Protein AF-A0A428VXL3-F1 (afdb_monomer_lite)

pLDDT: mean 94.29, std 3.4, range [78.31, 98.56]

Structure (mmCIF, N/CA/C/O backbone):
data_AF-A0A428VXL3-F1
#
_entry.id   AF-A0A428VXL3-F1
#
loop_
_atom_site.group_PDB
_atom_site.id
_atom_site.type_symbol
_atom_site.label_atom_id
_atom_site.label_alt_id
_atom_site.label_comp_id
_atom_site.label_asym_id
_atom_site.label_entity_id
_atom_site.label_seq_id
_atom_site.pdbx_PDB_ins_code
_atom_site.Cartn_x
_atom_site.Cartn_y
_atom_site.Cartn_z
_atom_site.occupancy
_atom_site.B_iso_or_equiv
_atom_site.auth_seq_id
_atom_site.auth_comp_id
_atom_site.auth_asym_id
_atom_site.auth_atom_id
_atom_site.pdbx_PDB_model_num
ATOM 1 N N . GLN A 1 1 ? 2.220 12.162 24.221 1.00 81.19 1 GLN A N 1
ATOM 2 C CA . GLN A 1 1 ? 3.061 11.115 23.600 1.00 81.19 1 GLN A CA 1
ATOM 3 C C . GLN A 1 1 ? 2.631 10.853 22.157 1.00 81.19 1 GLN A C 1
ATOM 5 O O . GLN A 1 1 ? 3.467 11.059 21.292 1.00 81.19 1 GLN A O 1
ATOM 10 N N . ILE A 1 2 ? 1.353 10.546 21.875 1.00 90.06 2 ILE A N 1
ATOM 11 C CA . ILE A 1 2 ? 0.826 10.346 20.501 1.00 90.06 2 ILE A CA 1
ATOM 12 C C . ILE A 1 2 ? 1.194 11.490 19.537 1.00 90.06 2 ILE A C 1
ATOM 14 O O . ILE A 1 2 ? 1.737 11.233 18.471 1.00 90.06 2 ILE A O 1
ATOM 18 N N . HIS A 1 3 ? 1.004 12.757 19.930 1.00 92.31 3 HIS A N 1
ATOM 19 C CA . HIS A 1 3 ? 1.361 13.898 19.069 1.00 92.31 3 HIS A CA 1
ATOM 20 C C . HIS A 1 3 ? 2.844 13.943 18.675 1.00 92.31 3 HIS A C 1
ATOM 22 O O . HIS A 1 3 ? 3.161 14.360 17.569 1.00 92.31 3 HIS A O 1
ATOM 28 N N . ASN A 1 4 ? 3.754 13.496 19.548 1.00 94.50 4 ASN A N 1
ATOM 29 C CA . ASN A 1 4 ? 5.176 13.452 19.207 1.00 94.50 4 ASN A CA 1
ATOM 30 C C . ASN A 1 4 ? 5.457 12.336 18.196 1.00 94.50 4 ASN A C 1
ATOM 32 O O . ASN A 1 4 ? 6.238 12.550 17.278 1.00 94.50 4 ASN A O 1
ATOM 36 N N . GLY A 1 5 ? 4.808 11.176 18.342 1.00 94.69 5 GLY A N 1
ATOM 37 C CA . GLY A 1 5 ? 4.906 10.083 17.372 1.00 94.69 5 GLY A CA 1
ATOM 38 C C . GLY A 1 5 ? 4.403 10.498 15.988 1.00 94.69 5 GLY A C 1
ATOM 39 O O . GLY A 1 5 ? 5.098 10.293 14.996 1.00 94.69 5 GLY A O 1
ATOM 40 N N . LEU A 1 6 ? 3.256 11.181 15.929 1.00 95.50 6 LEU A N 1
ATOM 41 C CA . LEU A 1 6 ? 2.709 11.735 14.685 1.00 95.50 6 LEU A CA 1
ATOM 42 C C . LEU A 1 6 ? 3.590 12.843 14.087 1.00 95.50 6 LEU A C 1
ATOM 44 O O . LEU A 1 6 ? 3.733 12.922 12.872 1.00 95.50 6 LEU A O 1
ATOM 48 N N . ALA A 1 7 ? 4.214 13.686 14.916 1.00 96.88 7 ALA A N 1
ATOM 49 C CA . ALA A 1 7 ? 5.151 14.701 14.435 1.00 96.88 7 ALA A CA 1
ATOM 50 C C . ALA A 1 7 ? 6.403 14.076 13.800 1.00 96.88 7 ALA A C 1
ATOM 52 O O . ALA A 1 7 ? 6.902 14.594 12.804 1.00 96.88 7 ALA A O 1
ATOM 53 N N . VAL A 1 8 ? 6.892 12.958 14.348 1.00 97.44 8 VAL A N 1
ATOM 54 C CA . VAL A 1 8 ? 7.992 12.194 13.745 1.00 97.44 8 VAL A CA 1
ATOM 55 C C . VAL A 1 8 ? 7.551 11.566 12.425 1.00 97.44 8 VAL A C 1
ATOM 57 O O . VAL A 1 8 ? 8.251 11.752 11.439 1.00 97.44 8 VAL A O 1
ATOM 60 N N . GLN A 1 9 ? 6.369 10.940 12.370 1.00 97.44 9 GLN A N 1
ATOM 61 C CA . GLN A 1 9 ? 5.824 10.399 11.118 1.00 97.44 9 GLN A CA 1
ATOM 62 C C . GLN A 1 9 ? 5.692 11.484 10.042 1.00 97.44 9 GLN A C 1
ATOM 64 O O . GLN A 1 9 ? 6.104 11.283 8.912 1.00 97.44 9 GLN A O 1
ATOM 69 N N . MET A 1 10 ? 5.231 12.689 10.387 1.00 97.25 10 MET A N 1
ATOM 70 C CA . MET A 1 10 ? 5.191 13.805 9.434 1.00 97.25 10 MET A CA 1
ATOM 71 C C . MET A 1 10 ? 6.581 14.159 8.868 1.00 97.25 10 MET A C 1
ATOM 73 O O . MET A 1 10 ? 6.706 14.436 7.676 1.00 97.25 10 MET A O 1
ATOM 77 N N . ILE A 1 11 ? 7.630 14.138 9.696 1.00 98.19 11 ILE A N 1
ATOM 78 C CA . ILE A 1 11 ? 9.012 14.359 9.239 1.00 98.19 11 ILE A CA 1
ATOM 79 C C . ILE A 1 11 ? 9.480 13.203 8.345 1.00 98.19 11 ILE A C 1
ATOM 81 O O . ILE A 1 11 ? 10.123 13.451 7.321 1.00 98.19 11 ILE A O 1
ATOM 85 N N . ASP A 1 12 ? 9.148 11.967 8.717 1.00 98.06 12 ASP A N 1
ATOM 86 C CA . ASP A 1 12 ? 9.461 10.765 7.948 1.00 98.06 12 ASP A CA 1
ATOM 87 C C . ASP A 1 12 ? 8.803 10.832 6.553 1.00 98.06 12 ASP A C 1
ATOM 89 O O . ASP A 1 12 ? 9.498 10.676 5.554 1.00 98.06 12 ASP A O 1
ATOM 93 N N . GLU A 1 13 ? 7.538 11.246 6.434 1.00 97.06 13 GLU A N 1
ATOM 94 C CA . GLU A 1 13 ? 6.861 11.379 5.131 1.00 97.06 13 GLU A CA 1
ATOM 95 C C . GLU A 1 13 ? 7.440 12.491 4.237 1.00 97.06 13 GLU A C 1
ATOM 97 O O . GLU A 1 13 ? 7.551 12.345 3.011 1.00 97.06 13 GLU A O 1
ATOM 102 N N . VAL A 1 14 ? 7.879 13.610 4.832 1.00 98.06 14 VAL A N 1
ATOM 103 C CA . VAL A 1 14 ? 8.623 14.654 4.100 1.00 98.06 14 VAL A CA 1
ATOM 104 C C . VAL A 1 14 ? 9.947 14.093 3.586 1.00 98.06 14 VAL A C 1
ATOM 106 O O . VAL A 1 14 ? 10.336 14.347 2.438 1.00 98.06 14 VAL A O 1
ATOM 109 N N . ARG A 1 15 ? 10.642 13.307 4.415 1.00 98.25 15 ARG A N 1
ATOM 110 C CA . ARG A 1 15 ? 11.871 12.613 4.030 1.00 98.25 15 ARG A CA 1
ATOM 111 C C . ARG A 1 15 ? 11.597 11.643 2.885 1.00 98.25 15 ARG A C 1
ATOM 113 O O . ARG A 1 15 ? 12.288 11.751 1.873 1.00 98.25 15 ARG A O 1
ATOM 120 N N . HIS A 1 16 ? 10.612 10.752 3.006 1.00 97.12 16 HIS A N 1
ATOM 121 C CA . HIS A 1 16 ? 10.269 9.721 2.017 1.00 97.12 16 HIS A CA 1
ATOM 122 C C . HIS A 1 16 ? 9.972 10.338 0.657 1.00 97.12 16 HIS A C 1
ATOM 124 O O . HIS A 1 16 ? 10.628 9.997 -0.332 1.00 97.12 16 HIS A O 1
ATOM 130 N N . SER A 1 17 ? 9.094 11.343 0.637 1.00 94.81 17 SER A N 1
ATOM 131 C CA . SER A 1 17 ? 8.761 12.106 -0.568 1.00 94.81 17 SER A CA 1
ATOM 132 C C . SER A 1 17 ? 10.017 12.698 -1.216 1.00 94.81 17 SER A C 1
ATOM 134 O O . SER A 1 17 ? 10.255 12.547 -2.416 1.00 94.81 17 SER A O 1
ATOM 136 N N . THR A 1 18 ? 10.885 13.320 -0.415 1.00 96.44 18 THR A N 1
ATOM 137 C CA . THR A 1 18 ? 12.097 13.988 -0.910 1.00 96.44 18 THR A CA 1
ATOM 138 C C . THR A 1 18 ? 13.118 13.002 -1.484 1.00 96.44 18 THR A C 1
ATOM 140 O O . THR A 1 18 ? 13.703 13.255 -2.544 1.00 96.44 18 THR A O 1
ATOM 143 N N . ILE A 1 19 ? 13.369 11.876 -0.813 1.00 96.81 19 ILE A N 1
ATOM 144 C CA . ILE A 1 19 ? 14.367 10.901 -1.276 1.00 96.81 19 ILE A CA 1
ATOM 145 C C . ILE A 1 19 ? 13.873 10.123 -2.496 1.00 96.81 19 ILE A C 1
ATOM 147 O O . ILE A 1 19 ? 14.660 9.869 -3.407 1.00 96.81 19 ILE A O 1
ATOM 151 N N . GLN A 1 20 ? 12.571 9.840 -2.584 1.00 94.88 20 GLN A N 1
ATOM 152 C CA . GLN A 1 20 ? 11.971 9.213 -3.761 1.00 94.88 20 GLN A CA 1
ATOM 153 C C . GLN A 1 20 ? 11.977 10.155 -4.975 1.00 94.88 20 GLN A C 1
ATOM 155 O O . GLN A 1 20 ? 12.280 9.709 -6.081 1.00 94.88 20 GLN A O 1
ATOM 160 N N . MET A 1 21 ? 11.745 11.464 -4.799 1.00 94.56 21 MET A N 1
ATOM 161 C CA . MET A 1 21 ? 11.940 12.432 -5.893 1.00 94.56 21 MET A CA 1
ATOM 162 C C . MET A 1 21 ? 13.399 12.500 -6.352 1.00 94.56 21 MET A C 1
ATOM 164 O O . MET A 1 21 ? 13.678 12.573 -7.550 1.00 94.56 21 MET A O 1
ATOM 168 N N . ASN A 1 22 ? 14.354 12.434 -5.421 1.00 95.56 22 ASN A N 1
ATOM 169 C CA . ASN A 1 22 ? 15.769 12.387 -5.784 1.00 95.56 22 ASN A CA 1
ATOM 170 C C . ASN A 1 22 ? 16.136 11.108 -6.541 1.00 95.56 22 ASN A C 1
ATOM 172 O O . ASN A 1 22 ? 16.901 11.185 -7.499 1.00 95.56 22 ASN A O 1
ATOM 176 N N . LEU A 1 23 ? 15.564 9.962 -6.166 1.00 95.94 23 LEU A N 1
ATOM 177 C CA . LEU A 1 23 ? 15.726 8.713 -6.906 1.00 95.94 23 LEU A CA 1
ATOM 178 C C . LEU A 1 23 ? 15.221 8.849 -8.350 1.00 95.94 23 LEU A C 1
ATOM 180 O O . LEU A 1 23 ? 15.945 8.513 -9.283 1.00 95.94 23 LEU A O 1
ATOM 184 N N . LYS A 1 24 ? 14.026 9.421 -8.550 1.00 94.50 24 LYS A N 1
ATOM 185 C CA . LYS A 1 24 ? 13.495 9.708 -9.895 1.00 94.50 24 LYS A CA 1
ATOM 186 C C . LYS A 1 24 ? 14.443 10.593 -10.700 1.00 94.50 24 LYS A C 1
ATOM 188 O O . LYS A 1 24 ? 14.737 10.286 -11.850 1.00 94.50 24 LYS A O 1
ATOM 193 N N . ARG A 1 25 ? 14.989 11.649 -10.085 1.00 94.69 25 ARG A N 1
ATOM 194 C CA . ARG A 1 25 ? 15.990 12.520 -10.722 1.00 94.69 25 ARG A CA 1
ATOM 195 C C . ARG A 1 25 ? 17.250 11.752 -11.134 1.00 94.69 25 ARG A C 1
ATOM 197 O O . ARG A 1 25 ? 17.823 12.056 -12.176 1.00 94.69 25 ARG A O 1
ATOM 204 N N . LEU A 1 26 ? 17.693 10.770 -10.346 1.00 95.44 26 LEU A N 1
ATOM 205 C CA . LEU A 1 26 ? 18.807 9.900 -10.737 1.00 95.44 26 LEU A CA 1
ATOM 206 C C . LEU A 1 26 ? 18.444 9.054 -11.961 1.00 95.44 26 LEU A C 1
ATOM 208 O O . LEU A 1 26 ? 19.241 8.999 -12.894 1.00 95.44 26 LEU A O 1
ATOM 212 N N . TYR A 1 27 ? 17.243 8.470 -12.012 1.00 96.06 27 TYR A N 1
ATOM 213 C CA . TYR A 1 27 ? 16.794 7.750 -13.206 1.00 96.06 27 TYR A CA 1
ATOM 214 C C . TYR A 1 27 ? 16.702 8.657 -14.434 1.00 96.06 27 TYR A C 1
ATOM 216 O O . TYR A 1 27 ? 17.222 8.286 -15.478 1.00 96.06 27 TYR A O 1
ATOM 224 N N . MET A 1 28 ? 16.168 9.875 -14.314 1.00 95.06 28 MET A N 1
ATOM 225 C CA . MET A 1 28 ? 16.142 10.840 -15.426 1.00 95.06 28 MET A CA 1
ATOM 226 C C . MET A 1 28 ? 17.529 11.123 -16.019 1.00 95.06 28 MET A C 1
ATOM 228 O O . MET A 1 28 ? 17.652 11.366 -17.214 1.00 95.06 28 MET A O 1
ATOM 232 N N . ASN A 1 29 ? 18.573 11.124 -15.189 1.00 95.00 29 ASN A N 1
ATOM 233 C CA . ASN A 1 29 ? 19.927 11.461 -15.628 1.00 95.00 29 ASN A CA 1
ATOM 234 C C . ASN A 1 29 ? 20.716 10.259 -16.163 1.00 95.00 29 ASN A C 1
ATOM 236 O O . ASN A 1 29 ? 21.714 10.453 -16.858 1.00 95.00 29 ASN A O 1
ATOM 240 N N . HIS A 1 30 ? 20.335 9.035 -15.786 1.00 94.06 30 HIS A N 1
ATOM 241 C CA . HIS A 1 30 ? 21.190 7.856 -15.957 1.00 94.06 30 HIS A CA 1
ATOM 242 C C . HIS A 1 30 ? 20.494 6.640 -16.573 1.00 94.06 30 HIS A C 1
ATOM 244 O O . HIS A 1 30 ? 21.181 5.721 -17.017 1.00 94.06 30 HIS A O 1
ATOM 250 N N . TYR A 1 31 ? 19.164 6.601 -16.602 1.00 93.56 31 TYR A N 1
ATOM 251 C CA . TYR A 1 31 ? 18.424 5.517 -17.232 1.00 93.56 31 TYR A CA 1
ATOM 252 C C . TYR A 1 31 ? 18.342 5.721 -18.750 1.00 93.56 31 TYR A C 1
ATOM 254 O O . TYR A 1 31 ? 18.373 6.844 -19.247 1.00 93.56 31 TYR A O 1
ATOM 262 N N . ILE A 1 32 ? 18.254 4.614 -19.492 1.00 93.81 32 ILE A N 1
ATOM 263 C CA . ILE A 1 32 ? 18.277 4.618 -20.963 1.00 93.81 32 ILE A CA 1
ATOM 264 C C . ILE A 1 32 ? 17.093 5.375 -21.580 1.00 93.81 32 ILE A C 1
ATOM 266 O O . ILE A 1 32 ? 17.244 5.959 -22.650 1.00 93.81 32 ILE A O 1
ATOM 270 N N . ASP A 1 33 ? 15.942 5.373 -20.904 1.00 92.94 33 ASP A N 1
ATOM 271 C CA . ASP A 1 33 ? 14.732 6.073 -21.331 1.00 92.94 33 ASP A CA 1
ATOM 272 C C . ASP A 1 33 ? 14.214 6.988 -20.209 1.00 92.94 33 ASP A C 1
ATOM 274 O O . ASP A 1 33 ? 13.488 6.538 -19.321 1.00 92.94 33 ASP A O 1
ATOM 278 N N . PRO A 1 34 ? 14.618 8.267 -20.189 1.00 91.12 34 PRO A N 1
ATOM 279 C CA . PRO A 1 34 ? 14.260 9.178 -19.108 1.00 91.12 34 PRO A CA 1
ATOM 280 C C . PRO A 1 34 ? 12.807 9.671 -19.181 1.00 91.12 34 PRO A C 1
ATOM 282 O O . PRO A 1 34 ? 12.340 10.291 -18.222 1.00 91.12 34 PRO A O 1
ATOM 285 N N . ALA A 1 35 ? 12.101 9.429 -20.293 1.00 92.12 35 ALA A N 1
ATOM 286 C CA . ALA A 1 35 ? 10.725 9.875 -20.466 1.00 92.12 35 ALA A CA 1
ATOM 287 C C . ALA A 1 35 ? 9.802 9.210 -19.434 1.00 92.12 35 ALA A C 1
ATOM 289 O O . ALA A 1 35 ? 9.906 8.019 -19.146 1.00 92.12 35 ALA A O 1
ATOM 290 N N . GLY A 1 36 ? 8.894 9.992 -18.851 1.00 90.31 36 GLY A N 1
ATOM 291 C CA . GLY A 1 36 ? 7.972 9.519 -17.816 1.00 90.31 36 GLY A CA 1
ATOM 292 C C . GLY A 1 36 ? 8.436 9.878 -16.404 1.00 90.31 36 GLY A C 1
ATOM 293 O O . GLY A 1 36 ? 7.617 10.292 -15.581 1.00 90.31 36 GLY A O 1
ATOM 294 N N . PHE A 1 37 ? 9.743 9.816 -16.125 1.00 93.00 37 PHE A N 1
ATOM 295 C CA 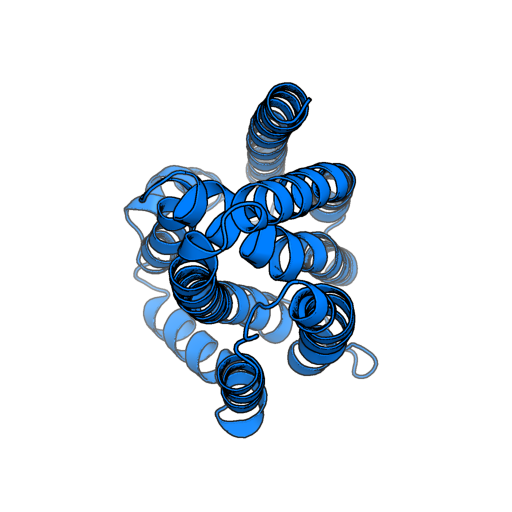. PHE A 1 37 ? 10.287 10.259 -14.834 1.00 93.00 37 PHE A CA 1
ATOM 296 C C . PHE A 1 37 ? 10.198 11.783 -14.646 1.00 93.00 37 PHE A C 1
ATOM 298 O O . PHE A 1 37 ? 10.128 12.260 -13.515 1.00 93.00 37 PHE A O 1
ATOM 305 N N . ASP A 1 38 ? 10.161 12.541 -15.742 1.00 90.69 38 ASP A N 1
ATOM 306 C CA . ASP A 1 38 ? 10.059 14.002 -15.780 1.00 90.69 38 ASP A CA 1
ATOM 307 C C . ASP A 1 38 ? 8.634 14.531 -15.546 1.00 90.69 38 ASP A C 1
ATOM 309 O O . ASP A 1 38 ? 8.452 15.692 -15.173 1.00 90.69 38 ASP A O 1
ATOM 313 N N . ILE A 1 39 ? 7.618 13.684 -15.732 1.00 91.50 39 ILE A N 1
ATOM 314 C CA . ILE A 1 39 ? 6.207 14.076 -15.652 1.00 91.50 39 ILE A CA 1
ATOM 315 C C . ILE A 1 39 ? 5.467 13.499 -14.447 1.00 91.50 39 ILE A C 1
ATOM 317 O O . ILE A 1 39 ? 4.261 13.708 -14.367 1.00 91.50 39 ILE A O 1
ATOM 321 N N . THR A 1 40 ? 6.113 12.793 -13.511 1.00 87.94 40 THR A N 1
ATOM 322 C CA . THR A 1 40 ? 5.388 11.965 -12.521 1.00 87.94 40 THR A CA 1
ATOM 323 C C . THR A 1 40 ? 4.311 12.715 -11.739 1.00 87.94 40 THR A C 1
ATOM 325 O O . THR A 1 40 ? 3.208 12.200 -11.596 1.00 87.94 40 THR A O 1
ATOM 328 N N . GLU A 1 41 ? 4.584 13.944 -11.293 1.00 88.06 41 GLU A N 1
ATOM 329 C CA . GLU A 1 41 ? 3.609 14.749 -10.536 1.00 88.06 41 GLU A CA 1
ATOM 330 C C . GLU A 1 41 ? 2.446 15.224 -11.412 1.00 88.06 41 GLU A C 1
ATOM 332 O O . GLU A 1 41 ? 1.291 15.262 -10.990 1.00 88.06 41 GLU A O 1
ATOM 337 N N . LYS A 1 42 ? 2.730 15.537 -12.680 1.00 91.19 42 LYS A N 1
ATOM 338 C CA . LYS A 1 42 ? 1.693 15.879 -13.653 1.00 91.19 42 LYS A CA 1
ATOM 339 C C . LYS A 1 42 ? 0.866 14.644 -14.010 1.00 91.19 42 LYS A C 1
ATOM 341 O O . LYS A 1 42 ? -0.357 14.739 -14.064 1.00 91.19 42 LYS A O 1
ATOM 346 N N . ALA A 1 43 ? 1.509 13.502 -14.231 1.00 90.25 43 ALA A N 1
ATOM 347 C CA . ALA A 1 43 ? 0.864 12.238 -14.564 1.00 90.25 43 ALA A CA 1
ATOM 348 C C . ALA A 1 43 ? -0.031 11.751 -13.417 1.00 90.25 43 ALA A C 1
ATOM 350 O O . ALA A 1 43 ? -1.150 11.326 -13.674 1.00 90.25 43 ALA A O 1
ATOM 351 N N . PHE A 1 44 ? 0.383 11.930 -12.158 1.00 89.44 44 PHE A N 1
ATOM 352 C CA . PHE A 1 44 ? -0.413 11.549 -10.986 1.00 89.44 44 PHE A CA 1
ATOM 353 C C . PHE A 1 44 ? -1.834 12.135 -10.999 1.00 89.44 44 PHE A C 1
ATOM 355 O O . PHE A 1 44 ? -2.789 11.469 -10.613 1.00 89.44 44 PHE A O 1
ATOM 362 N N . ALA A 1 45 ? -2.004 13.361 -11.500 1.00 87.88 45 ALA A N 1
ATOM 363 C CA . ALA A 1 45 ? -3.319 13.993 -11.602 1.00 87.88 45 ALA A CA 1
ATOM 364 C C . ALA A 1 45 ? -4.006 13.826 -12.967 1.00 87.88 45 ALA A C 1
ATOM 366 O O . ALA A 1 45 ? -5.205 14.079 -13.056 1.00 87.88 45 ALA A O 1
ATOM 367 N N . ASN A 1 46 ? -3.272 13.469 -14.027 1.00 89.00 46 ASN A N 1
ATOM 368 C CA . ASN A 1 46 ? -3.756 13.618 -15.405 1.00 89.00 46 ASN A CA 1
ATOM 369 C C . ASN A 1 46 ? -3.676 12.352 -16.263 1.00 89.00 46 ASN A C 1
ATOM 371 O O . ASN A 1 46 ? -4.239 12.354 -17.354 1.00 89.00 46 ASN A O 1
ATOM 375 N N . SER A 1 47 ? -2.997 11.295 -15.814 1.00 89.88 47 SER A N 1
ATOM 376 C CA . SER A 1 47 ? -2.965 10.026 -16.535 1.00 89.88 47 SER A CA 1
ATOM 377 C C . SER A 1 47 ? -3.940 9.020 -15.950 1.00 89.88 47 SER A C 1
ATOM 379 O O . SER A 1 47 ? -4.339 9.078 -14.782 1.00 89.88 47 SER A O 1
ATOM 381 N N . TYR A 1 48 ? -4.333 8.071 -16.788 1.00 88.50 48 TYR A N 1
ATOM 382 C CA . TYR A 1 48 ? -5.315 7.068 -16.419 1.00 88.50 48 TYR A CA 1
ATOM 383 C C . TYR A 1 48 ? -4.837 6.204 -15.232 1.00 88.50 48 TYR A C 1
ATOM 385 O O . TYR A 1 48 ? -5.564 6.094 -14.247 1.00 88.50 48 TYR A O 1
ATOM 393 N N . CYS A 1 49 ? -3.596 5.698 -15.234 1.00 87.88 49 CYS A N 1
ATOM 394 C CA . CYS A 1 49 ? -3.051 5.010 -14.056 1.00 87.88 49 CYS A CA 1
ATOM 395 C C . CYS A 1 49 ? -2.796 5.967 -12.880 1.00 87.88 49 CYS A C 1
ATOM 397 O O . CYS A 1 49 ? -2.992 5.585 -11.724 1.00 87.88 49 CYS A O 1
ATOM 399 N N . GLY A 1 50 ? -2.388 7.211 -13.159 1.00 89.94 50 GLY A N 1
ATOM 400 C CA . GLY A 1 50 ? -2.132 8.224 -12.137 1.00 89.94 50 GLY A CA 1
ATOM 401 C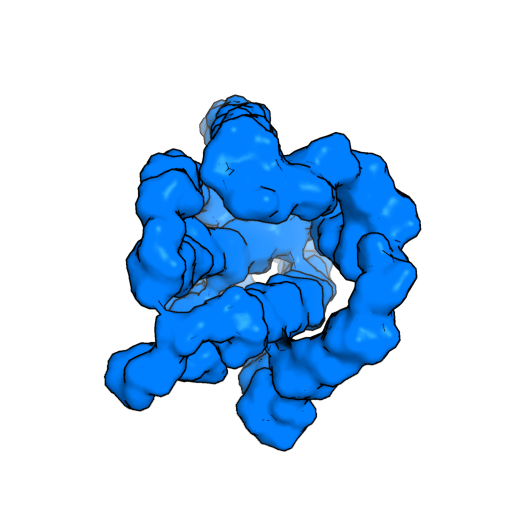 C . GLY A 1 50 ? -3.360 8.512 -11.278 1.00 89.94 50 GLY A C 1
ATOM 402 O O . GLY A 1 50 ? -3.265 8.505 -10.054 1.00 89.94 50 GLY A O 1
ATOM 403 N N . THR A 1 51 ? -4.534 8.653 -11.896 1.00 89.75 51 THR A N 1
ATOM 404 C CA . THR A 1 51 ? -5.784 8.940 -11.172 1.00 89.75 51 THR A CA 1
ATOM 405 C C . THR A 1 51 ? -6.230 7.800 -10.245 1.00 89.75 51 THR A C 1
ATOM 407 O O . THR A 1 51 ? -6.784 8.073 -9.181 1.00 89.75 51 THR A O 1
ATOM 410 N N . ILE A 1 52 ? -5.922 6.537 -10.576 1.00 89.94 52 ILE A N 1
ATOM 411 C CA . ILE A 1 52 ? -6.134 5.385 -9.676 1.00 89.94 52 ILE A CA 1
ATOM 412 C C . ILE A 1 52 ? -5.218 5.498 -8.447 1.00 89.94 52 ILE A C 1
ATOM 414 O O . ILE A 1 52 ? -5.679 5.369 -7.314 1.00 89.94 52 ILE A O 1
ATOM 418 N N . GLY A 1 53 ? -3.931 5.798 -8.654 1.00 89.50 53 GLY A N 1
ATOM 419 C CA . GLY A 1 53 ? -2.988 6.040 -7.555 1.00 89.50 53 GLY A CA 1
ATOM 420 C C . GLY A 1 53 ? -3.363 7.259 -6.704 1.00 89.50 53 GLY A C 1
ATOM 421 O O . GLY A 1 53 ? -3.209 7.244 -5.483 1.00 89.50 53 GLY A O 1
ATOM 422 N N . ARG A 1 54 ? -3.921 8.301 -7.326 1.00 92.12 54 ARG A N 1
ATOM 423 C CA . ARG A 1 54 ? -4.428 9.486 -6.632 1.00 92.12 54 ARG A CA 1
ATOM 424 C C . ARG A 1 54 ? -5.604 9.162 -5.725 1.00 92.12 54 ARG A C 1
ATOM 426 O O . ARG A 1 54 ? -5.595 9.613 -4.587 1.00 92.12 54 ARG A O 1
ATOM 433 N N . GLN A 1 55 ? -6.565 8.358 -6.179 1.00 91.00 55 GLN A N 1
ATOM 434 C CA . GLN A 1 55 ? -7.681 7.921 -5.334 1.00 91.00 55 GLN A CA 1
ATOM 435 C C . GLN A 1 55 ? -7.186 7.216 -4.063 1.00 91.00 55 GLN A C 1
ATOM 437 O O . GLN A 1 55 ? -7.726 7.445 -2.981 1.00 91.00 55 GLN A O 1
ATOM 442 N N . PHE A 1 56 ? -6.139 6.397 -4.182 1.00 92.06 56 PHE A N 1
ATOM 443 C CA . PHE A 1 56 ? -5.498 5.765 -3.033 1.00 92.06 56 PHE A CA 1
ATOM 444 C C . PHE A 1 56 ? -4.882 6.787 -2.071 1.00 92.06 56 PHE A C 1
ATOM 446 O O . PHE A 1 56 ? -5.179 6.736 -0.879 1.00 92.06 56 PHE A O 1
ATOM 453 N N . GLY A 1 57 ? -4.103 7.744 -2.587 1.00 92.50 57 GLY A N 1
ATOM 454 C CA . GLY A 1 57 ? -3.474 8.790 -1.774 1.00 92.50 57 GLY A CA 1
ATOM 455 C C . GLY A 1 57 ? -4.466 9.771 -1.136 1.00 92.50 57 GLY A C 1
ATOM 456 O O . GLY A 1 57 ? -4.277 10.193 0.001 1.00 92.50 57 GLY A O 1
ATOM 457 N N . GLU A 1 58 ? -5.563 10.109 -1.818 1.00 94.75 58 GLU A N 1
ATOM 458 C CA . GLU A 1 58 ? -6.615 10.974 -1.267 1.00 94.75 58 GLU A CA 1
ATOM 459 C C . GLU A 1 58 ? -7.318 10.336 -0.061 1.00 94.75 58 GLU A C 1
ATOM 461 O O . GLU A 1 58 ? -7.749 11.058 0.841 1.00 94.75 58 GLU A O 1
ATOM 466 N N . GLY A 1 59 ? -7.368 9.000 0.009 1.00 95.56 59 GLY A N 1
ATOM 467 C CA . GLY A 1 59 ? -7.887 8.263 1.164 1.00 95.56 59 GLY A CA 1
ATOM 468 C C . GLY A 1 59 ? -7.114 8.516 2.463 1.00 95.56 59 GLY A C 1
ATOM 469 O O . GLY A 1 59 ? -7.688 8.388 3.540 1.00 95.56 59 GLY A O 1
ATOM 470 N N . PHE A 1 60 ? -5.851 8.950 2.382 1.00 96.31 60 PHE A N 1
ATOM 471 C CA . PHE A 1 60 ? -5.019 9.254 3.555 1.00 96.31 60 PHE A CA 1
ATOM 472 C C . PHE A 1 60 ? -5.409 10.553 4.260 1.00 96.31 60 PHE A C 1
ATOM 474 O O . PHE A 1 60 ? -5.113 10.733 5.439 1.00 96.31 60 PHE A O 1
ATOM 481 N N . ILE A 1 61 ? -6.063 11.468 3.541 1.00 95.50 61 ILE A N 1
ATOM 482 C CA . ILE A 1 61 ? -6.327 12.838 4.008 1.00 95.50 61 ILE A CA 1
ATOM 483 C C . ILE A 1 61 ? -7.800 13.246 3.909 1.00 95.50 61 ILE A C 1
ATOM 485 O O . ILE A 1 61 ? -8.154 14.357 4.303 1.00 95.50 61 ILE A O 1
ATOM 489 N N . THR A 1 62 ? -8.664 12.370 3.390 1.00 94.69 62 THR A N 1
ATOM 490 C CA . THR A 1 62 ? -10.085 12.663 3.164 1.00 94.69 62 THR A CA 1
ATOM 491 C C . THR A 1 62 ? -10.959 11.823 4.087 1.00 94.69 62 THR A C 1
ATOM 493 O O . THR A 1 62 ? -11.135 10.626 3.879 1.00 94.69 62 THR A O 1
ATOM 496 N N . GLY A 1 63 ? -11.535 12.469 5.098 1.00 93.00 63 GLY A N 1
ATOM 497 C CA . GLY A 1 63 ? -12.331 11.838 6.151 1.00 93.00 63 GLY A CA 1
ATOM 498 C C . GLY A 1 63 ? -12.018 12.464 7.507 1.00 93.00 63 GLY A C 1
ATOM 499 O O . GLY A 1 63 ? -11.273 13.444 7.582 1.00 93.00 63 GLY A O 1
ATOM 500 N N . ASP A 1 64 ? -12.576 11.918 8.586 1.00 96.69 64 ASP A N 1
ATOM 501 C CA . ASP A 1 64 ? -12.070 12.248 9.918 1.00 96.69 64 ASP A CA 1
ATOM 502 C C . ASP A 1 64 ? -10.669 11.640 10.126 1.00 96.69 64 ASP A C 1
ATOM 504 O O . ASP A 1 64 ? -10.251 10.719 9.419 1.00 96.69 64 ASP A O 1
ATOM 508 N N . ALA A 1 65 ? -9.932 12.164 11.106 1.00 95.50 65 ALA A N 1
ATOM 509 C CA . ALA A 1 65 ? -8.539 11.786 11.330 1.00 95.50 65 ALA A CA 1
ATOM 510 C C . ALA A 1 65 ? -8.351 10.305 11.712 1.00 95.50 65 ALA A C 1
ATOM 512 O O . ALA A 1 65 ? -7.303 9.740 11.402 1.00 95.50 65 ALA A O 1
ATOM 513 N N . ILE A 1 66 ? -9.337 9.670 12.360 1.00 96.38 66 ILE A N 1
ATOM 514 C CA . ILE A 1 66 ? -9.263 8.246 12.699 1.00 96.38 66 ILE A CA 1
ATOM 515 C C . ILE A 1 66 ? -9.501 7.415 11.441 1.00 96.38 66 ILE A C 1
ATOM 517 O O . ILE A 1 66 ? -8.687 6.549 11.140 1.00 96.38 66 ILE A O 1
ATOM 521 N N . THR A 1 67 ? -10.530 7.713 10.649 1.00 97.31 67 THR A N 1
ATOM 522 C CA . THR A 1 67 ? -10.773 6.978 9.397 1.00 97.31 67 THR A CA 1
ATOM 523 C C . THR A 1 67 ? -9.596 7.099 8.426 1.00 97.31 67 THR A C 1
ATOM 525 O O . THR A 1 67 ? -9.073 6.087 7.964 1.00 97.31 67 THR A O 1
ATOM 528 N N . ALA A 1 68 ? -9.171 8.325 8.109 1.00 97.50 68 ALA A N 1
ATOM 529 C CA . ALA A 1 68 ? -8.227 8.583 7.022 1.00 97.50 68 ALA A CA 1
ATOM 530 C C . ALA A 1 68 ? -6.766 8.347 7.440 1.00 97.50 68 ALA A C 1
ATOM 532 O O . ALA A 1 68 ? -6.079 7.481 6.895 1.00 97.50 68 ALA A O 1
ATOM 533 N N . ALA A 1 69 ? -6.291 9.082 8.447 1.00 96.31 69 ALA A N 1
ATOM 534 C CA . ALA A 1 69 ? -4.879 9.067 8.825 1.00 96.31 69 ALA A CA 1
ATOM 535 C C . ALA A 1 69 ? -4.507 7.869 9.712 1.00 96.31 69 ALA A C 1
ATOM 537 O O . ALA A 1 69 ? -3.350 7.458 9.720 1.00 96.31 69 ALA A O 1
ATOM 538 N N . ASN A 1 70 ? -5.463 7.286 10.448 1.00 97.44 70 ASN A N 1
ATOM 539 C CA . ASN A 1 70 ? -5.197 6.109 11.273 1.00 97.44 70 ASN A CA 1
ATOM 540 C C . ASN A 1 70 ? -5.600 4.796 10.590 1.00 97.44 70 ASN A C 1
ATOM 542 O O . ASN A 1 70 ? -4.727 4.017 10.216 1.00 97.44 70 ASN A O 1
ATOM 546 N N . VAL A 1 71 ? -6.895 4.530 10.426 1.00 97.88 71 VAL A N 1
ATOM 547 C CA . VAL A 1 71 ? -7.380 3.224 9.967 1.00 97.88 71 VAL A CA 1
ATOM 548 C C . VAL A 1 71 ? -6.981 2.966 8.517 1.00 97.88 71 VAL A C 1
ATOM 550 O O . VAL A 1 71 ? -6.424 1.913 8.215 1.00 97.88 71 VAL A O 1
ATOM 553 N N . TYR A 1 72 ? -7.207 3.929 7.624 1.00 98.25 72 TYR A N 1
ATOM 554 C CA . TYR A 1 72 ? -6.888 3.771 6.209 1.00 98.25 72 TYR A CA 1
ATOM 555 C C . TYR A 1 72 ? -5.381 3.782 5.944 1.00 98.25 72 TYR A C 1
ATOM 557 O O . TYR A 1 72 ? -4.881 2.834 5.338 1.00 98.25 72 TYR A O 1
ATOM 565 N N . LEU A 1 73 ? -4.669 4.825 6.388 1.00 97.75 73 LEU A N 1
ATOM 566 C CA . LEU A 1 73 ? -3.223 4.951 6.191 1.00 97.75 73 LEU A CA 1
ATOM 567 C C . LEU A 1 73 ? -2.447 3.986 7.100 1.00 97.75 73 LEU A C 1
ATOM 569 O O . LEU A 1 73 ? -1.924 2.989 6.619 1.00 97.75 73 LEU A O 1
ATOM 573 N N . THR A 1 74 ? -2.391 4.232 8.410 1.00 97.25 74 THR A N 1
ATOM 574 C CA . THR A 1 74 ? -1.436 3.510 9.271 1.00 97.25 74 THR A CA 1
ATOM 575 C C . THR A 1 74 ? -1.777 2.038 9.512 1.00 97.25 74 THR A C 1
ATOM 577 O O . THR A 1 74 ? -0.929 1.161 9.332 1.00 97.25 74 THR A O 1
ATOM 580 N N . LEU A 1 75 ? -3.019 1.722 9.896 1.00 97.06 75 LEU A N 1
ATOM 581 C CA . LEU A 1 75 ? -3.402 0.360 10.285 1.00 97.06 75 LEU A CA 1
ATOM 582 C C . LEU A 1 75 ? -3.523 -0.589 9.098 1.00 97.06 75 LEU A C 1
ATOM 584 O O . LEU A 1 75 ? -3.336 -1.792 9.274 1.00 97.06 75 LEU A O 1
ATOM 588 N N . VAL A 1 76 ? -3.882 -0.082 7.919 1.00 97.69 76 VAL A N 1
ATOM 589 C CA . VAL A 1 76 ? -4.091 -0.910 6.730 1.00 97.69 76 VAL A CA 1
ATOM 590 C C . VAL A 1 76 ? -3.024 -0.641 5.679 1.00 97.69 76 VAL A C 1
ATOM 592 O O . VAL A 1 76 ? -2.269 -1.564 5.382 1.00 97.69 76 VAL A O 1
ATOM 595 N N . ALA A 1 77 ? -2.930 0.571 5.119 1.00 97.19 77 ALA A N 1
ATOM 596 C CA . ALA A 1 77 ? -1.984 0.838 4.033 1.00 97.19 77 ALA A CA 1
ATOM 597 C C . ALA A 1 77 ? -0.545 0.545 4.463 1.00 97.19 77 ALA A C 1
ATOM 599 O O . ALA A 1 77 ? 0.113 -0.281 3.837 1.00 97.19 77 ALA A O 1
ATOM 600 N N . GLU A 1 78 ? -0.084 1.153 5.555 1.00 96.81 78 GLU A N 1
ATOM 601 C CA . GLU A 1 78 ? 1.303 1.043 6.002 1.00 96.81 78 GLU A CA 1
ATOM 602 C C . GLU A 1 78 ? 1.615 -0.333 6.578 1.00 96.81 78 GLU A C 1
ATOM 604 O O . GLU A 1 78 ? 2.546 -1.014 6.142 1.00 96.81 78 GLU A O 1
ATOM 609 N N . THR A 1 79 ? 0.787 -0.780 7.525 1.00 96.31 79 THR A N 1
ATOM 610 C CA . THR A 1 79 ? 1.042 -2.032 8.242 1.00 96.31 79 THR A CA 1
ATOM 611 C C . THR A 1 79 ? 0.897 -3.261 7.341 1.00 96.31 79 THR A C 1
ATOM 613 O O . THR A 1 79 ? 1.729 -4.165 7.426 1.00 96.31 79 THR A O 1
ATOM 616 N N . ALA A 1 80 ? -0.129 -3.323 6.482 1.00 95.69 80 ALA A N 1
ATOM 617 C CA . ALA A 1 80 ? -0.342 -4.488 5.623 1.00 95.69 80 ALA A CA 1
ATOM 618 C C . ALA A 1 80 ? 0.475 -4.396 4.332 1.00 95.69 80 ALA A C 1
ATOM 620 O O . ALA A 1 80 ? 1.187 -5.334 3.971 1.00 95.69 80 ALA A O 1
ATOM 621 N N . PHE A 1 81 ? 0.381 -3.269 3.626 1.00 94.94 81 PHE A N 1
ATOM 622 C CA . PHE A 1 81 ? 0.764 -3.211 2.220 1.00 94.94 81 PHE A CA 1
ATOM 623 C C . PHE A 1 81 ? 2.095 -2.499 1.963 1.00 94.94 81 PHE A C 1
ATOM 625 O O . PHE A 1 81 ? 2.954 -3.070 1.295 1.00 94.94 81 PHE A O 1
ATOM 632 N N . THR A 1 82 ? 2.313 -1.273 2.448 1.00 90.69 82 THR A N 1
ATOM 633 C CA . THR A 1 82 ? 3.509 -0.505 2.056 1.00 90.69 82 THR A CA 1
ATOM 634 C C . THR A 1 82 ? 4.769 -1.026 2.739 1.00 90.69 82 THR A C 1
ATOM 636 O O . THR A 1 82 ? 5.787 -1.177 2.069 1.00 90.69 82 THR A O 1
ATOM 639 N N . ASN A 1 83 ? 4.714 -1.413 4.018 1.00 87.75 83 ASN A N 1
ATOM 640 C CA . ASN A 1 83 ? 5.870 -1.994 4.708 1.00 87.75 83 ASN A CA 1
ATOM 641 C C . ASN A 1 83 ? 6.393 -3.255 3.990 1.00 87.75 83 ASN A C 1
ATOM 643 O O . ASN A 1 83 ? 7.599 -3.442 3.831 1.00 87.75 83 ASN A O 1
ATOM 647 N N . THR A 1 84 ? 5.485 -4.101 3.502 1.00 82.62 84 THR A N 1
ATOM 648 C CA . THR A 1 84 ? 5.827 -5.348 2.800 1.00 82.62 84 THR A CA 1
ATOM 649 C C . THR A 1 84 ? 6.264 -5.066 1.357 1.00 82.62 84 THR A C 1
ATOM 651 O O . THR A 1 84 ? 7.253 -5.627 0.877 1.00 82.62 84 THR A O 1
ATOM 654 N N . LEU A 1 85 ? 5.633 -4.091 0.696 1.00 84.88 85 LEU A N 1
ATOM 655 C CA . LEU A 1 85 ? 6.064 -3.534 -0.588 1.00 84.88 85 LEU A CA 1
ATOM 656 C C . LEU A 1 85 ? 7.492 -2.984 -0.555 1.00 84.88 85 LEU A C 1
ATOM 658 O O . LEU A 1 85 ? 8.252 -3.222 -1.497 1.00 84.88 85 LEU A O 1
ATOM 662 N N . PHE A 1 86 ? 7.883 -2.287 0.514 1.00 85.25 86 PHE A N 1
ATOM 663 C CA . PHE A 1 86 ? 9.230 -1.733 0.665 1.00 85.25 86 PHE A CA 1
ATOM 664 C C . PHE A 1 86 ? 10.303 -2.808 0.910 1.00 85.25 86 PHE A C 1
ATOM 666 O O . PHE A 1 86 ? 11.491 -2.495 0.983 1.00 85.25 86 PHE A O 1
ATOM 673 N N . VAL A 1 87 ? 9.912 -4.083 0.962 1.00 84.62 87 VAL A N 1
ATOM 674 C CA . VAL A 1 87 ? 10.810 -5.245 0.914 1.00 84.62 87 VAL A CA 1
ATOM 675 C C . VAL A 1 87 ? 10.714 -5.962 -0.439 1.00 84.62 87 VAL A C 1
ATOM 677 O O . VAL A 1 87 ? 11.739 -6.308 -1.035 1.00 84.62 87 VAL A O 1
ATOM 680 N N . ALA A 1 88 ? 9.498 -6.137 -0.962 1.00 87.62 88 ALA A N 1
ATOM 681 C CA . ALA A 1 88 ? 9.234 -6.808 -2.234 1.00 87.62 88 ALA A CA 1
ATOM 682 C C . ALA A 1 88 ? 9.846 -6.079 -3.439 1.00 87.62 88 ALA A C 1
ATOM 684 O O . ALA A 1 88 ? 10.621 -6.659 -4.199 1.00 87.62 88 ALA A O 1
ATOM 685 N N . MET A 1 89 ? 9.532 -4.790 -3.594 1.00 90.44 89 MET A N 1
ATOM 686 C CA . MET A 1 89 ? 9.940 -3.991 -4.753 1.00 90.44 89 MET A CA 1
ATOM 687 C C . MET A 1 89 ? 11.466 -3.850 -4.859 1.00 90.44 89 MET A C 1
ATOM 689 O O . MET A 1 89 ? 11.989 -4.032 -5.957 1.00 90.44 89 MET A O 1
ATOM 693 N N . PRO A 1 90 ? 12.220 -3.611 -3.766 1.00 93.00 90 PRO A N 1
ATOM 694 C CA . PRO A 1 90 ? 13.682 -3.700 -3.788 1.00 93.00 90 PRO A CA 1
ATOM 695 C C . PRO A 1 90 ? 14.225 -5.047 -4.245 1.00 93.00 90 PRO A C 1
ATOM 697 O O . PRO A 1 90 ? 15.173 -5.094 -5.027 1.00 93.00 90 PRO A O 1
ATOM 700 N N . SER A 1 91 ? 13.623 -6.141 -3.777 1.00 90.06 91 SER A N 1
ATOM 701 C CA . SER A 1 91 ? 14.050 -7.490 -4.149 1.00 90.06 91 SER A CA 1
ATOM 702 C C . SER A 1 91 ? 13.845 -7.728 -5.647 1.00 90.06 91 SER A C 1
ATOM 704 O O . SER A 1 91 ? 14.735 -8.249 -6.322 1.00 90.06 91 SER A O 1
ATOM 706 N N . GLU A 1 92 ? 12.715 -7.275 -6.198 1.00 92.75 92 GLU A N 1
ATOM 707 C CA . GLU A 1 92 ? 12.480 -7.284 -7.642 1.00 92.75 92 GLU A CA 1
ATOM 708 C C . GLU A 1 92 ? 13.443 -6.382 -8.412 1.00 92.75 92 GLU A C 1
ATOM 710 O O . GLU A 1 92 ? 14.002 -6.813 -9.420 1.00 92.75 92 GLU A O 1
ATOM 715 N N . ALA A 1 93 ? 13.682 -5.159 -7.944 1.00 94.19 93 ALA A N 1
ATOM 716 C CA . ALA A 1 93 ? 14.594 -4.222 -8.590 1.00 94.19 93 ALA A CA 1
ATOM 717 C C . ALA A 1 93 ? 16.015 -4.799 -8.686 1.00 94.19 93 ALA A C 1
ATOM 719 O O . ALA A 1 93 ? 16.571 -4.898 -9.784 1.00 94.19 93 ALA A O 1
ATOM 720 N N . ALA A 1 94 ? 16.557 -5.292 -7.568 1.00 93.88 94 ALA A N 1
ATOM 721 C CA . ALA A 1 94 ? 17.895 -5.875 -7.510 1.00 93.88 94 ALA A CA 1
ATOM 722 C C . ALA A 1 94 ? 18.029 -7.095 -8.432 1.00 93.88 94 ALA A C 1
ATOM 724 O O . ALA A 1 94 ? 19.013 -7.224 -9.162 1.00 93.88 94 ALA A O 1
ATOM 725 N N . ALA A 1 95 ? 17.013 -7.962 -8.461 1.00 92.75 95 ALA A N 1
ATOM 726 C CA . ALA A 1 95 ? 16.988 -9.126 -9.340 1.00 92.75 95 ALA A CA 1
ATOM 727 C C . ALA A 1 95 ? 16.962 -8.763 -10.839 1.00 92.75 95 ALA A C 1
ATOM 729 O O . ALA A 1 95 ? 17.362 -9.567 -11.680 1.00 92.75 95 ALA A O 1
ATOM 730 N N . ASN A 1 96 ? 16.539 -7.542 -11.174 1.00 93.81 96 ASN A N 1
ATOM 731 C CA . ASN A 1 96 ? 16.526 -7.001 -12.532 1.00 93.81 96 ASN A CA 1
ATOM 732 C C . ASN A 1 96 ? 17.695 -6.039 -12.818 1.00 93.81 96 ASN A C 1
ATOM 734 O O . ASN A 1 96 ? 17.717 -5.398 -13.869 1.00 93.81 96 ASN A O 1
ATOM 738 N N . GLY A 1 97 ? 18.687 -5.971 -11.923 1.00 94.19 97 GLY A N 1
ATOM 739 C CA . GLY A 1 97 ? 19.901 -5.170 -12.094 1.00 94.19 97 GLY A CA 1
ATOM 740 C C . GLY A 1 97 ? 19.769 -3.701 -11.684 1.00 94.19 97 GLY A C 1
ATOM 741 O O . GLY A 1 97 ? 20.690 -2.927 -11.942 1.00 94.19 97 GLY A O 1
ATOM 742 N N . ASP A 1 98 ? 18.665 -3.313 -11.043 1.00 95.50 98 ASP A N 1
ATOM 743 C CA . ASP A 1 98 ? 18.504 -1.992 -10.441 1.00 95.50 98 ASP A CA 1
ATOM 744 C C . ASP A 1 98 ? 18.897 -2.023 -8.960 1.00 95.50 98 ASP A C 1
ATOM 746 O O . ASP A 1 98 ? 18.200 -2.569 -8.106 1.00 95.50 98 ASP A O 1
ATOM 750 N N . TYR A 1 99 ? 20.030 -1.391 -8.662 1.00 94.62 99 TYR A N 1
ATOM 751 C CA . TYR A 1 99 ? 20.555 -1.258 -7.306 1.00 94.62 99 TYR A CA 1
ATOM 752 C C . TYR A 1 99 ? 20.299 0.126 -6.697 1.00 94.62 99 TYR A C 1
ATOM 754 O O . TYR A 1 99 ? 20.621 0.331 -5.530 1.00 94.62 99 TYR A O 1
ATOM 762 N N . LEU A 1 100 ? 19.703 1.070 -7.435 1.00 95.44 100 LEU A N 1
ATOM 763 C CA . LEU A 1 100 ? 19.350 2.386 -6.900 1.00 95.44 100 LEU A CA 1
ATOM 764 C C . LEU A 1 100 ? 18.072 2.303 -6.064 1.00 95.44 100 LEU A C 1
ATOM 766 O O . LEU A 1 100 ? 18.074 2.763 -4.920 1.00 95.44 100 LEU A O 1
ATOM 770 N N . LEU A 1 101 ? 17.017 1.657 -6.578 1.00 95.62 101 LEU A N 1
ATOM 771 C CA . LEU A 1 101 ? 15.750 1.512 -5.849 1.00 95.62 101 LEU A CA 1
ATOM 772 C C . LEU A 1 101 ? 15.946 0.875 -4.464 1.00 95.62 101 LEU A C 1
ATOM 774 O O . LEU A 1 101 ? 15.479 1.473 -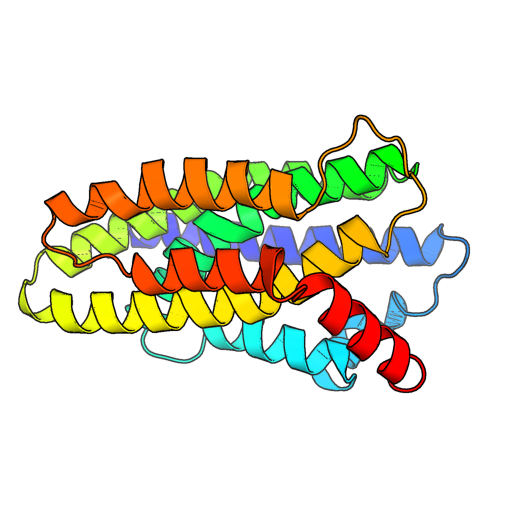3.490 1.00 95.62 101 LEU A O 1
ATOM 778 N N . PRO A 1 102 ? 16.678 -0.251 -4.313 1.00 96.38 102 PRO A N 1
ATOM 779 C CA . PRO A 1 102 ? 16.896 -0.860 -3.004 1.00 96.38 102 PRO A CA 1
ATOM 780 C C . PRO A 1 102 ? 17.570 0.063 -1.988 1.00 96.38 102 PRO A C 1
ATOM 782 O O . PRO A 1 102 ? 17.199 0.040 -0.816 1.00 96.38 102 PRO A O 1
ATOM 785 N N . THR A 1 103 ? 18.516 0.911 -2.413 1.00 95.00 103 THR A N 1
ATOM 786 C CA . THR A 1 103 ? 19.224 1.818 -1.486 1.00 95.00 103 THR A CA 1
ATOM 787 C C . THR A 1 103 ? 18.295 2.854 -0.860 1.00 95.00 103 THR A C 1
ATOM 789 O O . THR A 1 103 ? 18.475 3.230 0.297 1.00 95.00 103 THR A O 1
ATOM 792 N N . VAL A 1 104 ? 17.277 3.288 -1.604 1.00 96.00 104 VAL A N 1
ATOM 793 C CA . VAL A 1 104 ? 16.293 4.270 -1.143 1.00 96.00 104 VAL A CA 1
ATOM 794 C C . VAL A 1 104 ? 15.157 3.581 -0.395 1.00 96.00 104 VAL A C 1
ATOM 796 O O . VAL A 1 104 ? 14.844 3.968 0.726 1.00 96.00 104 VAL A O 1
ATOM 799 N N . PHE A 1 105 ? 14.565 2.537 -0.973 1.00 95.12 105 PHE A N 1
ATOM 800 C CA . PHE A 1 105 ? 13.358 1.905 -0.434 1.00 95.12 105 PHE A CA 1
ATOM 801 C C . PHE A 1 105 ? 13.624 1.150 0.872 1.00 95.12 105 PHE A C 1
ATOM 803 O O . PHE A 1 105 ? 12.814 1.255 1.786 1.00 95.12 105 PHE A O 1
ATOM 810 N N . HIS A 1 106 ? 14.774 0.486 1.037 1.00 93.94 106 HIS A N 1
ATOM 811 C CA . HIS A 1 106 ? 15.124 -0.094 2.342 1.00 93.94 106 HIS A CA 1
ATOM 812 C C . HIS A 1 106 ? 15.363 0.974 3.417 1.00 93.94 106 HIS A C 1
ATOM 814 O O . HIS A 1 106 ? 15.120 0.730 4.594 1.00 93.94 106 HIS A O 1
ATOM 820 N N . SER A 1 107 ? 15.808 2.172 3.023 1.00 94.69 107 SER A N 1
ATOM 821 C CA . SER A 1 107 ? 15.974 3.289 3.952 1.00 94.69 107 SER A CA 1
ATOM 822 C C . SER A 1 107 ? 14.649 3.964 4.322 1.00 94.69 107 SER A C 1
ATOM 824 O O . SER A 1 107 ? 14.557 4.563 5.389 1.00 94.69 107 SER A O 1
ATOM 826 N N . VAL A 1 108 ? 13.636 3.896 3.457 1.00 95.19 108 VAL A N 1
ATOM 827 C CA . VAL A 1 108 ? 12.251 4.269 3.792 1.00 95.19 108 VAL A CA 1
ATOM 828 C C . VAL A 1 108 ? 11.657 3.234 4.746 1.00 95.19 108 VAL A C 1
ATOM 830 O O . VAL A 1 108 ? 11.185 3.590 5.819 1.00 95.19 108 VAL A O 1
ATOM 833 N N . GLN A 1 109 ? 11.796 1.946 4.417 1.00 93.94 109 GLN A N 1
ATOM 834 C CA . GLN A 1 109 ? 11.238 0.831 5.188 1.00 93.94 109 GLN A CA 1
ATOM 835 C C . GLN A 1 109 ? 11.623 0.857 6.674 1.00 93.94 109 GLN A C 1
ATOM 837 O O . GLN A 1 109 ? 10.808 0.522 7.531 1.00 93.94 109 GLN A O 1
ATOM 842 N N . SER A 1 110 ? 12.847 1.286 7.003 1.00 93.75 110 SER A N 1
ATOM 843 C CA . SER A 1 110 ? 13.296 1.377 8.397 1.00 93.75 110 SER A CA 1
ATOM 844 C C . SER A 1 110 ? 12.491 2.368 9.251 1.00 93.75 110 SER A C 1
ATOM 846 O O . SER A 1 110 ? 12.518 2.277 10.481 1.00 93.75 110 SER A O 1
ATOM 848 N N . ASP A 1 111 ? 11.780 3.307 8.625 1.00 95.88 111 ASP A N 1
ATOM 849 C CA . ASP A 1 111 ? 10.939 4.288 9.310 1.00 95.88 111 ASP A CA 1
ATOM 850 C C . ASP A 1 111 ? 9.531 3.752 9.600 1.00 95.88 111 ASP A C 1
ATOM 852 O O . ASP A 1 111 ? 8.986 4.036 10.667 1.00 95.88 111 ASP A O 1
ATOM 856 N N . GLU A 1 112 ? 9.003 2.884 8.731 1.00 94.75 112 GLU A N 1
ATOM 857 C CA . GLU A 1 112 ? 7.619 2.373 8.758 1.00 94.75 112 GLU A CA 1
ATOM 858 C C . GLU A 1 112 ? 7.227 1.741 10.100 1.00 94.75 112 GLU A C 1
ATOM 860 O O . GLU A 1 112 ? 6.093 1.861 10.562 1.00 94.75 112 GLU A O 1
ATOM 865 N N . SER A 1 113 ? 8.177 1.119 10.805 1.00 92.94 113 SER A N 1
ATOM 866 C CA . SER A 1 113 ? 7.920 0.559 12.141 1.00 92.94 113 SER A CA 1
ATOM 867 C C . SER A 1 113 ? 7.417 1.602 13.154 1.00 92.94 113 SER A C 1
ATOM 869 O O . SER A 1 113 ? 6.612 1.276 14.033 1.00 92.94 113 SER A O 1
ATOM 871 N N . ARG A 1 114 ? 7.840 2.870 13.026 1.00 95.56 114 ARG A N 1
ATOM 872 C CA . ARG A 1 114 ? 7.348 3.977 13.862 1.00 95.56 114 ARG A CA 1
ATOM 873 C C . ARG A 1 114 ? 5.909 4.343 13.510 1.00 95.56 114 ARG A C 1
ATOM 875 O O . ARG A 1 114 ? 5.130 4.637 14.416 1.00 95.56 114 ARG A O 1
ATOM 882 N N . HIS A 1 115 ? 5.547 4.272 12.234 1.00 96.88 115 HIS A N 1
ATOM 883 C CA . HIS A 1 115 ? 4.211 4.602 11.742 1.00 96.88 115 HIS A CA 1
ATOM 884 C C . HIS A 1 115 ? 3.199 3.533 12.175 1.00 96.88 115 HIS A C 1
ATOM 886 O O . HIS A 1 115 ? 2.155 3.848 12.747 1.00 96.88 115 HIS A O 1
ATOM 892 N N . ILE A 1 116 ? 3.578 2.254 12.067 1.00 95.19 116 ILE A N 1
ATOM 893 C CA . ILE A 1 116 ? 2.798 1.112 12.573 1.00 95.19 116 ILE A CA 1
ATOM 894 C C . ILE A 1 116 ? 2.513 1.265 14.078 1.00 95.19 116 ILE A C 1
ATOM 896 O O . ILE A 1 116 ? 1.394 1.032 14.545 1.00 95.19 116 ILE A O 1
ATOM 900 N N . SER A 1 117 ? 3.513 1.703 14.850 1.00 94.69 117 SER A N 1
ATOM 901 C CA . SER A 1 117 ? 3.365 1.954 16.289 1.00 94.69 117 SER A CA 1
ATOM 902 C C . SER A 1 117 ? 2.389 3.101 16.596 1.00 94.69 117 SER A C 1
ATOM 904 O O . SER A 1 117 ? 1.564 2.983 17.513 1.00 94.69 117 SER A O 1
ATOM 906 N N . ASN A 1 118 ? 2.423 4.188 15.812 1.00 96.31 118 ASN A N 1
ATOM 907 C CA . ASN A 1 118 ? 1.431 5.265 15.904 1.00 96.31 118 ASN A CA 1
ATOM 908 C C . ASN A 1 118 ? 0.023 4.733 15.625 1.00 96.31 118 ASN A C 1
ATOM 910 O O . ASN A 1 118 ? -0.893 4.990 16.411 1.00 96.31 118 ASN A O 1
ATOM 914 N N . GLY A 1 119 ? -0.120 3.946 14.553 1.00 96.06 119 GLY A N 1
ATOM 915 C CA . GLY A 1 119 ? -1.373 3.325 14.148 1.00 96.06 119 GLY A CA 1
ATOM 916 C C . GLY A 1 119 ? -2.016 2.533 15.279 1.00 96.06 119 GLY A C 1
ATOM 917 O O . GLY A 1 119 ? -3.145 2.813 15.692 1.00 96.06 119 GLY A O 1
ATOM 918 N N . TYR A 1 120 ? -1.243 1.610 15.848 1.00 95.50 120 TYR A N 1
ATOM 919 C CA . TYR A 1 120 ? -1.678 0.760 16.952 1.00 95.50 120 TYR A CA 1
ATOM 920 C C . TYR A 1 120 ? -2.039 1.565 18.213 1.00 95.50 120 TYR A C 1
ATOM 922 O O . TYR A 1 120 ? -3.057 1.309 18.853 1.00 95.50 120 TYR A O 1
ATOM 930 N N . SER A 1 121 ? -1.236 2.573 18.566 1.00 95.19 121 SER A N 1
ATOM 931 C CA . SER A 1 121 ? -1.465 3.387 19.769 1.00 95.19 121 SER A CA 1
ATOM 932 C C . SER A 1 121 ? -2.753 4.210 19.687 1.00 95.19 121 SER A C 1
ATOM 934 O O . SER A 1 121 ? -3.485 4.322 20.671 1.00 95.19 121 SER A O 1
ATOM 936 N N . ILE A 1 122 ? -3.044 4.778 18.515 1.00 96.50 122 ILE A N 1
ATOM 937 C CA . ILE A 1 122 ? -4.266 5.553 18.274 1.00 96.50 122 ILE A CA 1
ATOM 938 C C . ILE A 1 122 ? -5.489 4.632 18.231 1.00 96.50 122 ILE A C 1
ATOM 940 O O . ILE A 1 122 ? -6.524 4.998 18.784 1.00 96.50 122 ILE A O 1
ATOM 944 N N . LEU A 1 123 ? -5.368 3.424 17.669 1.00 96.38 123 LEU A N 1
ATOM 945 C CA . LEU A 1 123 ? -6.444 2.433 17.706 1.00 96.38 123 LEU A CA 1
ATOM 946 C C . LEU A 1 123 ? -6.837 2.090 19.147 1.00 96.38 123 LEU A C 1
ATOM 948 O O . LEU A 1 123 ? -8.014 2.130 19.493 1.00 96.38 123 LEU A O 1
ATOM 952 N N . LEU A 1 124 ? -5.856 1.794 20.006 1.00 94.12 124 LEU A N 1
ATOM 953 C CA . LEU A 1 124 ? -6.123 1.497 21.415 1.00 94.12 124 LEU A CA 1
ATOM 954 C C . LEU A 1 124 ? -6.733 2.688 22.159 1.00 94.12 124 LEU A C 1
ATOM 956 O O . LEU A 1 124 ? -7.590 2.495 23.017 1.00 94.12 124 LEU A O 1
ATOM 960 N N . MET A 1 125 ? -6.315 3.912 21.824 1.00 95.12 125 MET A N 1
ATOM 961 C CA . MET A 1 125 ? -6.931 5.126 22.356 1.00 95.12 125 MET A CA 1
ATOM 962 C C . MET A 1 125 ? -8.401 5.233 21.928 1.00 95.12 125 MET A C 1
ATOM 964 O O . MET A 1 125 ? -9.248 5.528 22.764 1.00 95.12 125 MET A O 1
ATOM 968 N N . ALA A 1 126 ? -8.713 4.980 20.655 1.00 95.75 126 ALA A N 1
ATOM 969 C CA . ALA A 1 126 ? -10.081 5.031 20.148 1.00 95.75 126 ALA A CA 1
ATOM 970 C C . ALA A 1 126 ? -10.970 3.941 20.775 1.00 95.75 126 ALA A C 1
ATOM 972 O O . ALA A 1 126 ? -12.117 4.215 21.116 1.00 95.75 126 ALA A O 1
ATOM 973 N N . LEU A 1 127 ? -10.423 2.742 21.000 1.00 95.06 127 LEU A N 1
ATOM 974 C CA . LEU A 1 127 ? -11.106 1.613 21.646 1.00 95.06 127 LEU A CA 1
ATOM 975 C C . LEU A 1 127 ? -11.349 1.793 23.150 1.00 95.06 127 LEU A C 1
ATOM 977 O O . LEU A 1 127 ? -12.037 0.967 23.750 1.00 95.06 127 LEU A O 1
ATOM 981 N N . ALA A 1 128 ? -10.794 2.840 23.768 1.00 93.81 128 ALA A N 1
ATOM 982 C CA . ALA A 1 128 ? -11.100 3.176 25.156 1.00 93.81 128 ALA A CA 1
ATOM 983 C C . ALA A 1 128 ? -12.563 3.617 25.340 1.00 93.81 128 ALA A C 1
ATOM 985 O O . ALA A 1 128 ? -13.083 3.533 26.452 1.00 93.81 128 ALA A O 1
ATOM 986 N N . ASP A 1 129 ? -13.212 4.063 24.262 1.00 95.00 129 ASP A N 1
ATOM 987 C CA . ASP A 1 129 ? -14.646 4.329 24.203 1.00 95.00 129 ASP A CA 1
ATOM 988 C C . ASP A 1 129 ? -15.333 3.227 23.381 1.00 95.00 129 ASP A C 1
ATOM 990 O O . ASP A 1 129 ? -15.015 3.010 22.207 1.00 95.00 129 ASP A O 1
ATOM 994 N N . GLU A 1 130 ? -16.253 2.493 24.008 1.00 91.25 130 GLU A N 1
ATOM 995 C CA . GLU A 1 130 ? -16.915 1.346 23.381 1.00 91.25 130 GLU A CA 1
ATOM 996 C C . GLU A 1 130 ? -17.820 1.749 22.212 1.00 91.25 130 GLU A C 1
ATOM 998 O O . GLU A 1 130 ? -17.992 0.956 21.281 1.00 91.25 130 GLU A O 1
ATOM 1003 N N . ASP A 1 131 ? -18.338 2.981 22.214 1.00 94.25 131 ASP A N 1
ATOM 1004 C CA . ASP A 1 131 ? -19.219 3.489 21.159 1.00 94.25 131 ASP A CA 1
ATOM 1005 C C . ASP A 1 131 ? -18.472 3.627 19.819 1.00 94.25 131 ASP A C 1
ATOM 1007 O O . ASP A 1 131 ? -19.077 3.567 18.743 1.00 94.25 131 ASP A O 1
ATOM 1011 N N . ASN A 1 132 ? -17.136 3.710 19.855 1.00 96.56 132 ASN A N 1
ATOM 1012 C CA . ASN A 1 132 ? -16.305 3.776 18.655 1.00 96.56 132 ASN A CA 1
ATOM 1013 C C . ASN A 1 132 ? -16.179 2.435 17.923 1.00 96.56 132 ASN A C 1
ATOM 1015 O O . ASN A 1 132 ? -15.787 2.431 16.756 1.00 96.56 132 ASN A O 1
ATOM 1019 N N . ARG A 1 133 ? -16.500 1.294 18.553 1.00 95.06 133 ARG A N 1
ATOM 1020 C CA . ARG A 1 133 ? -16.259 -0.040 17.962 1.00 95.06 133 ARG A CA 1
ATOM 1021 C C . ARG A 1 133 ? -16.926 -0.203 16.600 1.00 95.06 133 ARG A C 1
ATOM 1023 O O . ARG A 1 133 ? -16.265 -0.580 15.639 1.00 95.06 133 ARG A O 1
ATOM 1030 N N . GLN A 1 134 ? -18.204 0.161 16.490 1.00 96.06 134 GLN A N 1
ATOM 1031 C CA . GLN A 1 134 ? -18.949 0.029 15.231 1.00 96.06 134 GLN A CA 1
ATOM 1032 C C . GLN A 1 134 ? -18.376 0.918 14.117 1.00 96.06 134 GLN A C 1
ATOM 1034 O O . GLN A 1 134 ? -18.392 0.538 12.946 1.00 96.06 134 GLN A O 1
ATOM 1039 N N . LEU A 1 135 ? -17.858 2.099 14.474 1.00 97.06 135 LEU A N 1
ATOM 1040 C CA . LEU A 1 135 ? -17.213 3.011 13.528 1.00 97.06 135 LEU A CA 1
ATOM 1041 C C . LEU A 1 135 ? -15.873 2.436 13.060 1.00 97.06 135 LEU A C 1
ATOM 1043 O O . LEU A 1 135 ? -15.650 2.324 11.860 1.00 97.06 135 LEU A O 1
ATOM 1047 N N . LEU A 1 136 ? -15.041 1.966 13.990 1.00 97.81 136 LEU A N 1
ATOM 1048 C CA . LEU A 1 136 ? -13.748 1.351 13.686 1.00 97.81 136 LEU A CA 1
ATOM 1049 C C . LEU A 1 136 ? -13.892 0.086 12.828 1.00 97.81 136 LEU A C 1
ATOM 1051 O O . LEU A 1 136 ? -13.122 -0.109 11.893 1.00 97.81 136 LEU A O 1
ATOM 1055 N N . GLU A 1 137 ? -14.892 -0.756 13.092 1.00 97.56 137 GLU A N 1
ATOM 1056 C CA . GLU A 1 137 ? -15.187 -1.944 12.279 1.00 97.56 137 GLU A CA 1
ATOM 1057 C C . GLU A 1 137 ? -15.615 -1.572 10.854 1.00 97.56 137 GLU A C 1
ATOM 1059 O O . GLU A 1 137 ? -15.151 -2.173 9.87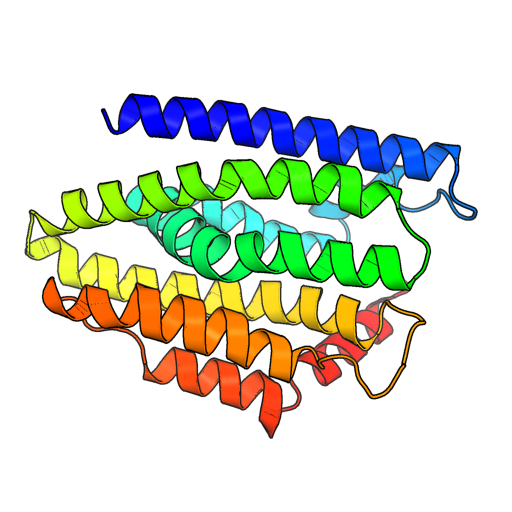8 1.00 97.56 137 GLU A O 1
ATOM 1064 N N . ARG A 1 138 ? -16.471 -0.550 10.714 1.00 97.44 138 ARG A N 1
ATOM 1065 C CA . ARG A 1 138 ? -16.847 0.012 9.410 1.00 97.44 138 ARG A CA 1
ATOM 1066 C C . ARG A 1 138 ? -15.614 0.532 8.672 1.00 97.44 138 ARG A C 1
ATOM 1068 O O . ARG A 1 138 ? -15.432 0.212 7.495 1.00 97.44 138 ARG A O 1
ATOM 1075 N N . ASP A 1 139 ? -14.783 1.311 9.352 1.00 98.00 139 ASP A N 1
ATOM 1076 C CA . ASP A 1 139 ? -13.619 1.964 8.758 1.00 98.00 139 ASP A CA 1
ATOM 1077 C C . ASP A 1 139 ? -12.551 0.944 8.374 1.00 98.00 139 ASP A C 1
ATOM 1079 O O . ASP A 1 139 ? -11.966 1.057 7.302 1.00 98.00 139 ASP A O 1
ATOM 1083 N N . LEU A 1 140 ? -12.370 -0.118 9.164 1.00 98.06 140 LEU A N 1
ATOM 1084 C CA . LEU A 1 140 ? -11.458 -1.214 8.848 1.00 98.06 140 LEU A CA 1
ATOM 1085 C C . LEU A 1 140 ? -11.913 -1.979 7.601 1.00 98.06 140 LEU A C 1
ATOM 1087 O O . LEU A 1 140 ? -11.097 -2.280 6.730 1.00 98.06 140 LEU A O 1
ATOM 1091 N N . ARG A 1 141 ? -13.218 -2.254 7.468 1.00 98.31 141 ARG A N 1
ATOM 1092 C CA . ARG A 1 141 ? -13.790 -2.873 6.257 1.00 98.31 141 ARG A CA 1
ATOM 1093 C C . ARG A 1 141 ? -13.568 -2.001 5.024 1.00 98.31 141 ARG A C 1
ATOM 1095 O O . ARG A 1 141 ? -13.164 -2.511 3.977 1.00 98.31 141 ARG A O 1
ATOM 1102 N N . TYR A 1 142 ? -13.818 -0.699 5.153 1.00 97.56 142 TYR A N 1
ATOM 1103 C CA . TYR A 1 142 ? -13.592 0.283 4.093 1.00 97.56 142 TYR A CA 1
ATOM 1104 C C . TYR A 1 142 ? -12.111 0.364 3.701 1.00 97.56 142 TYR A C 1
ATOM 1106 O O . TYR A 1 142 ? -11.774 0.212 2.524 1.00 97.56 142 TYR A O 1
ATOM 1114 N N . ALA A 1 143 ? -11.228 0.554 4.678 1.00 97.75 143 ALA A N 1
ATOM 1115 C CA . ALA A 1 143 ? -9.795 0.673 4.482 1.00 97.75 143 ALA A CA 1
ATOM 1116 C C . ALA A 1 143 ? -9.213 -0.584 3.838 1.00 97.75 143 ALA A C 1
ATOM 1118 O O . ALA A 1 143 ? -8.547 -0.478 2.808 1.00 97.75 143 ALA A O 1
ATOM 1119 N N . TRP A 1 144 ? -9.517 -1.767 4.381 1.00 98.12 144 TRP A N 1
ATOM 1120 C CA . TRP A 1 144 ? -9.052 -3.045 3.847 1.00 98.12 144 TRP A CA 1
ATOM 1121 C C . TRP A 1 144 ? -9.387 -3.197 2.366 1.00 98.12 144 TRP A C 1
ATOM 1123 O O . TRP A 1 144 ? -8.506 -3.449 1.545 1.00 98.12 144 TRP A O 1
ATOM 1133 N N . TRP A 1 145 ? -10.661 -3.007 2.010 1.00 97.88 145 TRP A N 1
ATOM 1134 C CA . TRP A 1 145 ? -11.108 -3.268 0.648 1.00 97.88 145 TRP A CA 1
ATOM 1135 C C . TRP A 1 145 ? -10.489 -2.307 -0.367 1.00 97.88 145 TRP A C 1
ATOM 1137 O O . TRP A 1 145 ? -10.068 -2.745 -1.438 1.00 97.88 145 TRP A O 1
ATOM 1147 N N . ASN A 1 146 ? -10.407 -1.015 -0.040 1.00 96.88 146 ASN A N 1
ATOM 1148 C CA . ASN A 1 146 ? -9.814 -0.021 -0.935 1.00 96.88 146 ASN A CA 1
ATOM 1149 C C . ASN A 1 146 ? -8.311 -0.252 -1.123 1.00 96.88 146 ASN A C 1
ATOM 1151 O O . ASN A 1 146 ? -7.838 -0.268 -2.259 1.00 96.88 146 ASN A O 1
ATOM 1155 N N . ASN A 1 147 ? -7.583 -0.505 -0.031 1.00 97.12 147 ASN A N 1
ATOM 1156 C CA . ASN A 1 147 ? -6.152 -0.789 -0.083 1.00 97.12 147 ASN A CA 1
ATOM 1157 C C . ASN A 1 147 ? -5.856 -2.053 -0.904 1.00 97.12 147 ASN A C 1
ATOM 1159 O O . ASN A 1 147 ? -5.061 -1.989 -1.838 1.00 97.12 147 ASN A O 1
ATOM 1163 N N . HIS A 1 148 ? -6.568 -3.157 -0.648 1.00 96.50 148 HIS A N 1
ATOM 1164 C CA . HIS A 1 148 ? -6.479 -4.381 -1.453 1.00 96.50 148 HIS A CA 1
ATOM 1165 C C . HIS A 1 148 ? -6.731 -4.104 -2.942 1.00 96.50 148 HIS A C 1
ATOM 1167 O O . HIS A 1 148 ? -5.980 -4.554 -3.805 1.00 96.50 148 HIS A O 1
ATOM 1173 N N . CYS A 1 149 ? -7.786 -3.347 -3.270 1.00 95.88 149 CYS A N 1
ATOM 1174 C CA . CYS A 1 149 ? -8.125 -3.082 -4.664 1.00 95.88 149 CYS A CA 1
ATOM 1175 C C . CYS A 1 149 ? -7.002 -2.349 -5.402 1.00 95.88 149 CYS A C 1
ATOM 1177 O O . CYS A 1 149 ? -6.722 -2.711 -6.542 1.00 95.88 149 CYS A O 1
ATOM 1179 N N . VAL A 1 150 ? -6.380 -1.340 -4.791 1.00 94.38 150 VAL A N 1
ATOM 1180 C CA . VAL A 1 150 ? -5.388 -0.510 -5.487 1.00 94.38 150 VAL A CA 1
ATOM 1181 C C . VAL A 1 150 ? -3.984 -1.095 -5.400 1.00 94.38 150 VAL A C 1
ATOM 1183 O O . VAL A 1 150 ? -3.307 -1.201 -6.426 1.00 94.38 150 VAL A O 1
ATOM 1186 N N . VAL A 1 151 ? -3.538 -1.491 -4.207 1.00 94.38 151 VAL A N 1
ATOM 1187 C CA . VAL A 1 151 ? -2.152 -1.926 -4.020 1.00 94.38 151 VAL A CA 1
ATOM 1188 C C . VAL A 1 151 ? -1.917 -3.270 -4.698 1.00 94.38 151 VAL A C 1
ATOM 1190 O O . VAL A 1 151 ? -0.969 -3.393 -5.471 1.00 94.38 151 VAL A O 1
ATOM 1193 N N . ASP A 1 152 ? -2.815 -4.243 -4.534 1.00 95.19 152 ASP A N 1
ATOM 1194 C CA . ASP A 1 152 ? -2.608 -5.560 -5.147 1.00 95.19 152 ASP A CA 1
ATOM 1195 C C . ASP A 1 152 ? -2.694 -5.493 -6.674 1.00 95.19 152 ASP A C 1
ATOM 1197 O O . ASP A 1 152 ? -1.961 -6.190 -7.378 1.00 95.19 152 ASP A O 1
ATOM 1201 N N . ALA A 1 153 ? -3.527 -4.590 -7.198 1.00 93.50 153 ALA A N 1
ATOM 1202 C CA . ALA A 1 153 ? -3.593 -4.284 -8.622 1.00 93.50 153 ALA A CA 1
ATOM 1203 C C . ALA A 1 153 ? -2.253 -3.759 -9.160 1.00 93.50 153 ALA A C 1
ATOM 1205 O O . ALA A 1 153 ? -1.728 -4.295 -10.139 1.00 93.50 153 ALA A O 1
ATOM 1206 N N . ALA A 1 154 ? -1.696 -2.719 -8.537 1.00 91.62 154 ALA A N 1
ATOM 1207 C CA . ALA A 1 154 ? -0.465 -2.090 -9.005 1.00 91.62 154 ALA A CA 1
ATOM 1208 C C . ALA A 1 154 ? 0.751 -3.008 -8.818 1.00 91.62 154 ALA A C 1
ATOM 1210 O O . ALA A 1 154 ? 1.501 -3.272 -9.757 1.00 91.62 154 ALA A O 1
ATOM 1211 N N . ILE A 1 155 ? 0.922 -3.532 -7.609 1.00 92.06 155 ILE A N 1
ATOM 1212 C CA . ILE A 1 155 ? 2.147 -4.211 -7.184 1.00 92.06 155 ILE A CA 1
ATOM 1213 C C . ILE A 1 155 ? 2.208 -5.627 -7.716 1.00 92.06 155 ILE A C 1
ATOM 1215 O O . ILE A 1 155 ? 3.248 -6.028 -8.238 1.00 92.06 155 ILE A O 1
ATOM 1219 N N . GLY A 1 156 ? 1.081 -6.341 -7.701 1.00 94.19 156 GLY A N 1
ATOM 1220 C CA . GLY A 1 156 ? 0.989 -7.620 -8.389 1.00 94.19 156 GLY A CA 1
ATOM 1221 C C . GLY A 1 156 ? 1.325 -7.476 -9.871 1.00 94.19 156 GLY A C 1
ATOM 1222 O O . GLY A 1 156 ? 2.072 -8.288 -10.411 1.00 94.19 156 GLY A O 1
ATOM 1223 N N . THR A 1 157 ? 0.858 -6.406 -10.528 1.00 94.56 157 THR A N 1
ATOM 1224 C CA . THR A 1 157 ? 1.192 -6.179 -11.940 1.00 94.56 157 THR A CA 1
ATOM 1225 C C . THR A 1 157 ? 2.682 -5.893 -12.134 1.00 94.56 157 THR A C 1
ATOM 1227 O O . THR A 1 157 ? 3.292 -6.460 -13.041 1.00 94.56 157 THR A O 1
ATOM 1230 N N . PHE A 1 158 ? 3.297 -5.053 -11.297 1.00 92.00 158 PHE A N 1
ATOM 1231 C CA . PHE A 1 158 ? 4.730 -4.761 -11.406 1.00 92.00 158 PHE A CA 1
ATOM 1232 C C . PHE A 1 158 ? 5.598 -6.000 -11.188 1.00 92.00 158 PHE A C 1
ATOM 1234 O O . PHE A 1 158 ? 6.516 -6.231 -11.975 1.00 92.00 158 PHE A O 1
ATOM 1241 N N . ILE A 1 159 ? 5.287 -6.817 -10.182 1.00 92.81 159 ILE A N 1
ATOM 1242 C CA . ILE A 1 159 ? 6.049 -8.031 -9.868 1.00 92.81 159 ILE A CA 1
ATOM 1243 C C . ILE A 1 159 ? 5.915 -9.058 -11.000 1.00 92.81 159 ILE A C 1
ATOM 1245 O O . ILE A 1 159 ? 6.925 -9.530 -11.518 1.00 92.81 159 ILE A O 1
ATOM 1249 N N . GLU A 1 160 ? 4.691 -9.350 -11.445 1.00 93.88 160 GLU A N 1
ATOM 1250 C CA . GLU A 1 160 ? 4.421 -10.426 -12.411 1.00 93.88 160 GLU A CA 1
ATOM 1251 C C . GLU A 1 160 ? 4.742 -10.034 -13.867 1.00 93.88 160 GLU A C 1
ATOM 1253 O O . GLU A 1 160 ? 5.177 -10.862 -14.676 1.00 93.88 160 GLU A O 1
ATOM 1258 N N . TYR A 1 161 ? 4.555 -8.761 -14.230 1.00 94.81 161 TYR A N 1
ATOM 1259 C CA . TYR A 1 161 ? 4.622 -8.293 -15.623 1.00 94.81 161 TYR A CA 1
ATOM 1260 C C . TYR A 1 161 ? 5.638 -7.175 -15.872 1.00 94.81 161 TYR A C 1
ATOM 1262 O O . TYR A 1 161 ? 6.047 -6.989 -17.016 1.00 94.81 161 TYR A O 1
ATOM 1270 N N . GLY A 1 162 ? 6.070 -6.448 -14.838 1.00 92.25 162 GLY A N 1
ATOM 1271 C CA . GLY A 1 162 ? 7.033 -5.344 -14.959 1.00 92.25 162 GLY A CA 1
ATOM 1272 C C . GLY A 1 162 ? 8.504 -5.768 -14.896 1.00 92.25 162 GLY A C 1
ATOM 1273 O O . GLY A 1 162 ? 9.389 -4.993 -15.251 1.00 92.25 162 GLY A O 1
ATOM 1274 N N . THR A 1 163 ? 8.785 -6.996 -14.467 1.00 91.25 163 THR A N 1
ATOM 1275 C CA . THR A 1 163 ? 10.146 -7.532 -14.312 1.00 91.25 163 THR A CA 1
ATOM 1276 C C . THR A 1 163 ? 10.560 -8.384 -15.525 1.00 91.25 163 THR A C 1
ATOM 1278 O O . THR A 1 163 ? 9.711 -8.820 -16.300 1.00 91.25 163 THR A O 1
ATOM 1281 N N . LYS A 1 164 ? 11.861 -8.635 -15.720 1.00 91.25 164 LYS A N 1
ATOM 1282 C CA . LYS A 1 164 ? 12.419 -9.564 -16.729 1.00 91.25 164 LYS A CA 1
ATOM 1283 C C . LYS A 1 164 ? 12.925 -10.871 -16.124 1.00 91.25 164 LYS A C 1
ATOM 1285 O O . LYS A 1 164 ? 12.925 -11.892 -16.808 1.00 91.25 164 LYS A O 1
ATOM 1290 N N . ASP A 1 165 ? 13.375 -10.849 -14.872 1.00 90.94 165 ASP A N 1
ATOM 1291 C CA . ASP A 1 165 ? 13.751 -12.064 -14.156 1.00 90.94 165 ASP A CA 1
ATOM 1292 C C . ASP A 1 165 ? 12.522 -12.970 -13.959 1.00 90.94 165 ASP A C 1
ATOM 1294 O O . ASP A 1 165 ? 11.486 -12.546 -13.447 1.00 90.94 165 ASP A O 1
ATOM 1298 N N . ARG A 1 166 ? 12.626 -14.216 -14.426 1.00 89.25 166 ARG A N 1
ATOM 1299 C CA . ARG A 1 166 ? 11.546 -15.220 -14.457 1.00 89.25 166 ARG A CA 1
ATOM 1300 C C . ARG A 1 166 ? 12.007 -16.570 -13.910 1.00 89.25 166 ARG A C 1
ATOM 1302 O O . ARG A 1 166 ? 11.478 -17.614 -14.298 1.00 89.25 166 ARG A O 1
ATOM 1309 N N . ARG A 1 167 ? 13.048 -16.580 -13.071 1.00 90.81 167 ARG A N 1
ATOM 1310 C CA . ARG A 1 167 ? 13.502 -17.818 -12.431 1.00 90.81 167 ARG A CA 1
ATOM 1311 C C . ARG A 1 167 ? 12.355 -18.449 -11.629 1.00 90.81 167 ARG A C 1
ATOM 1313 O O . ARG A 1 167 ? 11.584 -17.754 -10.978 1.00 90.81 167 ARG A O 1
ATOM 1320 N N . LYS A 1 168 ? 12.233 -19.777 -11.721 1.00 85.69 168 LYS A N 1
ATOM 1321 C CA . LYS A 1 168 ? 11.103 -20.553 -11.172 1.00 85.69 168 LYS A CA 1
ATOM 1322 C C . LYS A 1 168 ? 11.137 -20.733 -9.654 1.00 85.69 168 LYS A C 1
ATOM 1324 O O . LYS A 1 168 ? 10.169 -21.214 -9.088 1.00 85.69 168 LYS A O 1
ATOM 1329 N N . ASP A 1 169 ? 12.270 -20.441 -9.032 1.00 89.00 169 ASP A N 1
ATOM 1330 C CA . ASP A 1 169 ? 12.489 -20.496 -7.587 1.00 89.00 169 ASP A CA 1
ATOM 1331 C C . ASP A 1 169 ? 12.079 -19.196 -6.879 1.00 89.00 169 ASP A C 1
ATOM 1333 O O . ASP A 1 169 ? 12.276 -19.071 -5.673 1.00 89.00 169 ASP A O 1
ATOM 1337 N N . ARG A 1 170 ? 11.533 -18.223 -7.618 1.00 87.69 170 ARG A N 1
ATOM 1338 C CA . ARG A 1 170 ? 11.021 -16.973 -7.063 1.00 87.69 170 ARG A CA 1
ATOM 1339 C C . ARG A 1 170 ? 9.544 -17.088 -6.731 1.00 87.69 170 ARG A C 1
ATOM 1341 O O . ARG A 1 170 ? 8.784 -17.677 -7.497 1.00 87.69 170 ARG A O 1
ATOM 1348 N N . ASP A 1 171 ? 9.170 -16.454 -5.625 1.00 90.62 171 ASP A N 1
ATOM 1349 C CA . ASP A 1 171 ? 7.781 -16.326 -5.204 1.00 90.62 171 ASP A CA 1
ATOM 1350 C C . ASP A 1 171 ? 6.983 -15.552 -6.267 1.00 90.62 171 ASP A C 1
ATOM 1352 O O . ASP A 1 171 ? 7.383 -14.471 -6.706 1.00 90.62 171 ASP A O 1
ATOM 1356 N N . SER A 1 172 ? 5.825 -16.085 -6.639 1.00 92.44 172 SER A N 1
ATOM 1357 C CA . SER A 1 172 ? 4.767 -15.313 -7.286 1.00 92.44 172 SER A CA 1
ATOM 1358 C C . SER A 1 172 ? 4.214 -14.255 -6.333 1.00 92.44 172 SER A C 1
ATOM 1360 O O . SER A 1 172 ? 4.310 -14.363 -5.104 1.00 92.44 172 SER A O 1
ATOM 1362 N N . TYR A 1 173 ? 3.534 -13.253 -6.881 1.00 94.25 173 TYR A N 1
ATOM 1363 C CA . TYR A 1 173 ? 2.836 -12.264 -6.075 1.00 94.25 173 TYR A CA 1
ATOM 1364 C C . TYR A 1 173 ? 1.791 -12.906 -5.149 1.00 94.25 173 TYR A C 1
ATOM 1366 O O . TYR A 1 173 ? 1.618 -12.471 -4.014 1.00 94.25 173 TYR A O 1
ATOM 1374 N N . ALA A 1 174 ? 1.124 -13.975 -5.592 1.00 95.38 174 ALA A N 1
ATOM 1375 C CA . ALA A 1 174 ? 0.171 -14.702 -4.757 1.00 95.38 174 ALA A CA 1
ATOM 1376 C C . ALA A 1 174 ? 0.853 -15.358 -3.539 1.00 95.38 174 ALA A C 1
ATOM 1378 O O . ALA A 1 174 ? 0.326 -15.296 -2.428 1.00 95.38 174 ALA A O 1
ATOM 1379 N N . GLU A 1 175 ? 2.036 -15.948 -3.717 1.00 95.12 175 GLU A N 1
ATOM 1380 C CA . GLU A 1 175 ? 2.822 -16.528 -2.618 1.00 95.12 175 GLU A CA 1
ATOM 1381 C C . GLU A 1 175 ? 3.339 -15.448 -1.661 1.00 95.12 175 GLU A C 1
ATOM 1383 O O . GLU A 1 175 ? 3.222 -15.591 -0.440 1.00 95.12 175 GLU A O 1
ATOM 1388 N N . MET A 1 176 ? 3.819 -14.325 -2.202 1.00 94.12 176 MET A N 1
ATOM 1389 C CA . MET A 1 176 ? 4.184 -13.147 -1.415 1.00 94.12 176 MET A CA 1
ATOM 1390 C C . MET A 1 176 ? 3.006 -12.625 -0.585 1.00 94.12 176 MET A C 1
ATOM 1392 O O . MET A 1 176 ? 3.158 -12.374 0.611 1.00 94.12 176 MET A O 1
ATOM 1396 N N . TRP A 1 177 ? 1.821 -12.511 -1.191 1.00 96.06 177 TRP A N 1
ATOM 1397 C CA . TRP A 1 177 ? 0.604 -12.058 -0.521 1.00 96.06 177 TRP A CA 1
ATOM 1398 C C . TRP A 1 177 ? 0.201 -13.008 0.611 1.00 96.06 177 TRP A C 1
ATOM 1400 O O . TRP A 1 177 ? -0.125 -12.559 1.708 1.00 96.06 177 TRP A O 1
ATOM 1410 N N . ARG A 1 178 ? 0.287 -14.330 0.404 1.00 95.81 178 ARG A N 1
ATOM 1411 C CA . ARG A 1 178 ? 0.037 -15.312 1.476 1.00 95.81 178 ARG A CA 1
ATOM 1412 C C . ARG A 1 178 ? 0.965 -15.112 2.666 1.00 95.81 178 ARG A C 1
ATOM 1414 O O . ARG A 1 178 ? 0.491 -15.092 3.794 1.00 95.81 178 ARG A O 1
ATOM 1421 N N . ARG A 1 179 ? 2.261 -14.936 2.431 1.00 94.25 179 ARG A N 1
ATOM 1422 C CA . ARG A 1 179 ? 3.217 -14.740 3.524 1.00 94.25 179 ARG A CA 1
ATOM 1423 C C . ARG A 1 179 ? 2.959 -13.421 4.253 1.00 94.25 179 ARG A C 1
ATOM 1425 O O . ARG A 1 179 ? 2.692 -13.402 5.447 1.00 94.25 179 ARG A O 1
ATOM 1432 N N . TRP A 1 180 ? 3.003 -12.317 3.523 1.00 93.69 180 TRP A N 1
ATOM 1433 C CA . TRP A 1 180 ? 3.059 -10.996 4.137 1.00 93.69 180 TRP A CA 1
ATOM 1434 C C . TRP A 1 180 ? 1.692 -10.450 4.538 1.00 93.69 180 TRP A C 1
ATOM 1436 O O . TRP A 1 180 ? 1.532 -9.870 5.608 1.00 93.69 180 TRP A O 1
ATOM 1446 N N . ILE A 1 181 ? 0.684 -10.640 3.693 1.00 95.81 181 ILE A N 1
ATOM 1447 C CA . ILE A 1 181 ? -0.645 -10.098 3.957 1.00 95.81 181 ILE A CA 1
ATOM 1448 C C . ILE A 1 181 ? -1.452 -11.076 4.807 1.00 95.81 181 ILE A C 1
ATOM 1450 O O . ILE A 1 181 ? -2.061 -10.678 5.798 1.00 95.81 181 ILE A O 1
ATOM 1454 N N . TYR A 1 182 ? 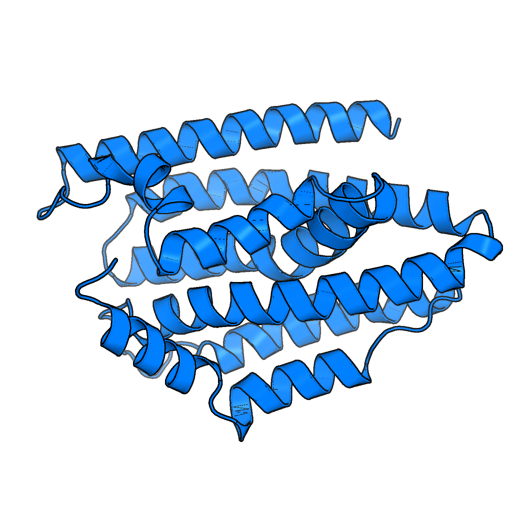-1.456 -12.361 4.451 1.00 96.06 182 TYR A N 1
ATOM 1455 C CA . TYR A 1 182 ? -2.265 -13.331 5.182 1.00 96.06 182 TYR A CA 1
ATOM 1456 C C . TYR A 1 182 ? -1.616 -13.747 6.510 1.00 96.06 182 TYR A C 1
ATOM 1458 O O . TYR A 1 182 ? -2.262 -13.651 7.553 1.00 96.06 182 TYR A O 1
ATOM 1466 N N . ASP A 1 183 ? -0.362 -14.201 6.509 1.00 95.31 183 ASP A N 1
ATOM 1467 C CA . ASP A 1 183 ? 0.264 -14.714 7.733 1.00 95.31 183 ASP A CA 1
ATOM 1468 C C . ASP A 1 183 ? 0.800 -13.593 8.650 1.00 95.31 183 ASP A C 1
ATOM 1470 O O . ASP A 1 183 ? 0.492 -13.589 9.849 1.00 95.31 183 ASP A O 1
ATOM 1474 N N . ASP A 1 184 ? 1.526 -12.606 8.118 1.00 94.50 184 ASP A N 1
ATOM 1475 C CA . ASP A 1 184 ? 2.122 -11.551 8.954 1.00 94.50 184 ASP A CA 1
ATOM 1476 C C . ASP A 1 184 ? 1.096 -10.481 9.368 1.00 94.50 184 ASP A C 1
ATOM 1478 O O . ASP A 1 184 ? 0.934 -10.200 10.557 1.00 94.50 184 ASP A O 1
ATOM 1482 N N . TYR A 1 185 ? 0.349 -9.901 8.425 1.00 96.25 185 TYR A N 1
ATOM 1483 C CA . TYR A 1 185 ? -0.644 -8.878 8.762 1.00 96.25 185 TYR A CA 1
ATOM 1484 C C . TYR A 1 185 ? -1.931 -9.475 9.343 1.00 96.25 185 TYR A C 1
ATOM 1486 O O . TYR A 1 185 ? -2.272 -9.248 10.503 1.00 96.25 185 TYR A O 1
ATOM 1494 N N . TYR A 1 186 ? -2.677 -10.254 8.564 1.00 97.44 186 TYR A N 1
ATOM 1495 C CA . TYR A 1 186 ? -4.008 -10.687 8.980 1.00 97.44 186 TYR A CA 1
ATOM 1496 C C . TYR A 1 186 ? -3.957 -11.572 10.230 1.00 97.44 186 TYR A C 1
ATOM 1498 O O . TYR A 1 186 ? -4.590 -11.247 11.236 1.00 97.44 186 TYR A O 1
ATOM 1506 N N . ARG A 1 187 ? -3.178 -12.659 10.214 1.00 96.62 187 ARG A N 1
ATOM 1507 C CA . ARG A 1 187 ? -3.151 -13.598 11.345 1.00 96.62 187 ARG A CA 1
ATOM 1508 C C . ARG A 1 187 ? -2.410 -13.067 12.562 1.00 96.62 187 ARG A C 1
ATOM 1510 O O . ARG A 1 187 ? -2.852 -13.336 13.678 1.00 96.62 187 ARG A O 1
ATOM 1517 N N . SER A 1 188 ? -1.296 -12.364 12.365 1.00 94.56 188 SER A N 1
ATOM 1518 C CA . SER A 1 188 ? -0.415 -11.982 13.477 1.00 94.56 188 SER A CA 1
ATOM 1519 C C . SER A 1 188 ? -0.661 -10.566 14.001 1.00 94.56 188 SER A C 1
ATOM 1521 O O . SER A 1 188 ? -0.347 -10.302 15.160 1.00 94.56 188 SER A O 1
ATOM 1523 N N . TYR A 1 189 ? -1.255 -9.674 13.202 1.00 94.81 189 TYR A N 1
ATOM 1524 C CA . TYR A 1 189 ? -1.589 -8.309 13.616 1.00 94.81 189 TYR A CA 1
ATOM 1525 C C . TYR A 1 189 ? -3.097 -8.092 13.785 1.00 94.81 189 TYR A C 1
ATOM 1527 O O . TYR A 1 189 ? -3.523 -7.625 14.840 1.00 94.81 189 TYR A O 1
ATOM 1535 N N . LEU A 1 190 ? -3.911 -8.469 12.792 1.00 95.25 190 LEU A N 1
ATOM 1536 C CA . LEU A 1 190 ? -5.328 -8.104 12.752 1.00 95.25 190 LEU A CA 1
ATOM 1537 C C . LEU A 1 190 ? -6.207 -8.978 13.661 1.00 95.25 190 LEU A C 1
ATOM 1539 O O . LEU A 1 190 ? -6.918 -8.438 14.503 1.00 95.25 190 LEU A O 1
ATOM 1543 N N . ILE A 1 191 ? -6.126 -10.312 13.556 1.00 97.31 191 ILE A N 1
ATOM 1544 C CA . ILE A 1 191 ? -6.895 -11.244 14.410 1.00 97.31 191 ILE A CA 1
ATOM 1545 C C . ILE A 1 191 ? -6.681 -10.966 15.911 1.00 97.31 191 ILE A C 1
ATOM 1547 O O . ILE A 1 191 ? -7.659 -10.911 16.655 1.00 97.31 191 ILE A O 1
ATOM 1551 N N . PRO A 1 192 ? -5.453 -10.717 16.410 1.00 96.19 192 PRO A N 1
ATOM 1552 C CA . PRO A 1 192 ? -5.256 -10.393 17.820 1.00 96.19 192 PRO A CA 1
ATOM 1553 C C . PRO A 1 192 ? -6.001 -9.153 18.319 1.00 96.19 192 PRO A C 1
ATOM 1555 O O . PRO A 1 192 ? -6.107 -8.993 19.534 1.00 96.19 192 PRO A O 1
ATOM 1558 N N . LEU A 1 193 ? -6.505 -8.278 17.442 1.00 94.38 193 LEU A N 1
ATOM 1559 C CA . LEU A 1 193 ? -7.318 -7.131 17.845 1.00 94.38 193 LEU A CA 1
ATOM 1560 C C . LEU A 1 193 ? -8.726 -7.530 18.309 1.00 94.38 193 LEU A C 1
ATOM 1562 O O . LEU A 1 193 ? -9.347 -6.764 19.045 1.00 94.38 193 LEU A O 1
ATOM 1566 N N . GLU A 1 194 ? -9.203 -8.737 17.985 1.00 96.00 194 GLU A N 1
ATOM 1567 C CA . GLU A 1 194 ? -10.488 -9.260 18.479 1.00 96.00 194 GLU A CA 1
ATOM 1568 C C . GLU A 1 194 ? -10.548 -9.312 20.009 1.00 96.00 194 GLU A C 1
ATOM 1570 O O . GLU A 1 194 ? -11.607 -9.128 20.609 1.00 96.00 194 GLU A O 1
ATOM 1575 N N . LYS A 1 195 ? -9.395 -9.461 20.679 1.00 93.75 195 LYS A N 1
ATOM 1576 C CA . LYS A 1 195 ? -9.311 -9.415 22.149 1.00 93.75 195 LYS A CA 1
ATOM 1577 C C . LYS A 1 195 ? -9.723 -8.059 22.739 1.00 93.75 195 LYS A C 1
ATOM 1579 O O . LYS A 1 195 ? -9.979 -7.979 23.937 1.00 93.75 195 LYS A O 1
ATOM 1584 N N . TYR A 1 196 ? -9.756 -7.004 21.922 1.00 92.38 196 TYR A N 1
ATOM 1585 C CA . TYR A 1 196 ? -10.226 -5.668 22.295 1.00 92.38 196 TYR A CA 1
ATOM 1586 C C . TYR A 1 196 ? -11.702 -5.428 21.922 1.00 92.38 196 TYR A C 1
ATOM 1588 O O . TYR A 1 196 ? -12.200 -4.312 22.070 1.00 92.38 196 TYR A O 1
ATOM 1596 N N . GLY A 1 197 ? -12.412 -6.467 21.467 1.00 92.50 197 GLY A N 1
ATOM 1597 C CA . GLY A 1 197 ? -13.840 -6.417 21.149 1.00 92.50 197 GLY A CA 1
ATOM 1598 C C . GLY A 1 197 ? -14.170 -5.946 19.733 1.00 92.50 197 GLY A C 1
ATOM 1599 O O . GLY A 1 197 ? -15.329 -5.638 19.481 1.00 92.50 197 GLY A O 1
ATOM 1600 N N . LEU A 1 198 ? -13.183 -5.875 18.833 1.00 95.50 198 LEU A N 1
ATOM 1601 C CA . LEU A 1 198 ? -13.403 -5.614 17.408 1.00 95.50 198 LEU A CA 1
ATOM 1602 C C . LEU A 1 198 ? -13.808 -6.890 16.671 1.00 95.50 198 LEU A C 1
ATOM 1604 O O . LEU A 1 198 ? -13.209 -7.942 16.884 1.00 95.50 198 LEU A O 1
ATOM 1608 N N . VAL A 1 199 ? -14.745 -6.775 15.736 1.00 96.56 199 VAL A N 1
ATOM 1609 C CA . VAL A 1 199 ? -15.036 -7.823 14.755 1.00 96.56 199 VAL A CA 1
ATOM 1610 C C . VAL A 1 199 ? -14.160 -7.633 13.518 1.00 96.56 199 VAL A C 1
ATOM 1612 O O . VAL A 1 199 ? -14.342 -6.699 12.732 1.00 96.56 199 VAL A O 1
ATOM 1615 N N . ILE A 1 200 ? -13.207 -8.541 13.317 1.00 97.62 200 ILE A N 1
ATOM 1616 C CA . ILE A 1 200 ? -12.293 -8.487 12.175 1.00 97.62 200 ILE A CA 1
ATOM 1617 C C . ILE A 1 200 ? -13.004 -8.925 10.884 1.00 97.62 200 ILE A C 1
ATOM 1619 O O . ILE A 1 200 ? -13.774 -9.888 10.887 1.00 97.62 200 ILE A O 1
ATOM 1623 N N . PRO A 1 201 ? -12.770 -8.252 9.738 1.00 97.31 201 PRO A N 1
ATOM 1624 C CA . PRO A 1 201 ? -13.443 -8.577 8.484 1.00 97.31 201 PRO A CA 1
ATOM 1625 C C . PRO A 1 201 ? -12.816 -9.779 7.766 1.00 97.31 201 PRO A C 1
ATOM 1627 O O . PRO A 1 201 ? -12.345 -9.663 6.632 1.00 97.31 201 PRO A O 1
ATOM 1630 N N . HIS A 1 202 ? -12.826 -10.944 8.418 1.00 98.12 202 HIS A N 1
ATOM 1631 C CA . HIS A 1 202 ? -12.290 -12.200 7.880 1.00 98.12 202 HIS A CA 1
ATOM 1632 C C . HIS A 1 202 ? -12.838 -12.508 6.483 1.00 98.12 202 HIS A C 1
ATOM 1634 O O . HIS A 1 202 ? -12.094 -12.885 5.583 1.00 98.12 202 HIS A O 1
ATOM 1640 N N . ASP A 1 203 ? -14.136 -12.270 6.275 1.00 98.38 203 ASP A N 1
ATOM 1641 C CA . ASP A 1 203 ? -14.817 -12.486 5.000 1.00 98.38 203 ASP A CA 1
ATOM 1642 C C . ASP A 1 203 ? -14.196 -11.677 3.850 1.00 98.38 203 ASP A C 1
ATOM 1644 O O . ASP A 1 203 ? -14.076 -12.177 2.730 1.00 98.38 203 ASP A O 1
ATOM 1648 N N . LEU A 1 204 ? -13.761 -10.442 4.118 1.00 98.38 204 LEU A N 1
ATOM 1649 C CA . LEU A 1 204 ? -13.125 -9.594 3.112 1.00 98.38 204 LEU A CA 1
ATOM 1650 C C . LEU A 1 204 ? -11.668 -9.983 2.857 1.00 98.38 204 LEU A C 1
ATOM 1652 O O . LEU A 1 204 ? -11.193 -9.785 1.738 1.00 98.38 204 LEU A O 1
ATOM 1656 N N . VAL A 1 205 ? -10.965 -10.530 3.852 1.00 98.12 205 VAL A N 1
ATOM 1657 C CA . VAL A 1 205 ? -9.600 -11.051 3.674 1.00 98.12 205 VAL A CA 1
ATOM 1658 C C . VAL A 1 205 ? -9.622 -12.303 2.799 1.00 98.12 205 VAL A C 1
ATOM 1660 O O . VAL A 1 205 ? -8.886 -12.379 1.815 1.00 98.12 205 VAL A O 1
ATOM 1663 N N . GLU A 1 206 ? -10.530 -13.241 3.075 1.00 98.31 206 GLU A N 1
ATOM 1664 C CA . GLU A 1 206 ? -10.709 -14.434 2.237 1.00 98.31 206 GLU A CA 1
ATOM 1665 C C . GLU A 1 206 ? -11.156 -14.064 0.819 1.00 98.31 206 GLU A C 1
ATOM 1667 O O . GLU A 1 206 ? -10.658 -14.608 -0.166 1.00 98.31 206 GLU A O 1
ATOM 1672 N N . LYS A 1 207 ? -12.054 -13.081 0.686 1.00 98.56 207 LYS A N 1
ATOM 1673 C CA . LYS A 1 207 ? -12.489 -12.589 -0.625 1.00 98.56 207 LYS A CA 1
ATOM 1674 C C . LYS A 1 207 ? -11.360 -11.907 -1.402 1.00 98.56 207 LYS A C 1
ATOM 1676 O O . LYS A 1 207 ? -11.316 -12.028 -2.625 1.00 98.56 207 LYS A O 1
ATOM 1681 N N . ALA A 1 208 ? -10.468 -11.184 -0.726 1.00 98.25 208 ALA A N 1
ATOM 1682 C CA . ALA A 1 208 ? -9.283 -10.596 -1.345 1.00 98.25 208 ALA A CA 1
ATOM 1683 C C . ALA A 1 208 ? -8.356 -11.686 -1.907 1.00 98.25 208 ALA A C 1
ATOM 1685 O O . ALA A 1 208 ? -7.941 -11.610 -3.065 1.00 98.25 208 ALA A O 1
ATOM 1686 N N . TRP A 1 209 ? -8.123 -12.751 -1.134 1.00 98.19 209 TRP A N 1
ATOM 1687 C CA . TRP A 1 209 ? -7.367 -13.916 -1.593 1.00 98.19 209 TRP A CA 1
ATOM 1688 C C . TRP A 1 209 ? -8.029 -14.615 -2.787 1.00 98.19 209 TRP A C 1
ATOM 1690 O O . TRP A 1 209 ? -7.375 -14.867 -3.800 1.00 98.19 209 TRP A O 1
ATOM 1700 N N . ASP A 1 210 ? -9.336 -14.876 -2.708 1.00 98.44 210 ASP A N 1
ATOM 1701 C CA . ASP A 1 210 ? -10.104 -15.487 -3.797 1.00 98.44 210 ASP A CA 1
ATOM 1702 C C . ASP A 1 210 ? -10.008 -14.662 -5.089 1.00 98.44 210 ASP A C 1
ATOM 1704 O O . ASP A 1 210 ? -9.794 -15.213 -6.173 1.00 98.44 210 ASP A O 1
ATOM 1708 N N . ARG A 1 211 ? -10.070 -13.326 -4.980 1.00 97.88 211 ARG A N 1
ATOM 1709 C CA . ARG A 1 211 ? -9.858 -12.424 -6.118 1.00 97.88 211 ARG A CA 1
ATOM 1710 C C . ARG A 1 211 ? -8.483 -12.614 -6.748 1.00 97.88 211 ARG A C 1
ATOM 1712 O O . ARG A 1 211 ? -8.395 -12.741 -7.969 1.00 97.88 211 ARG A O 1
ATOM 1719 N N . ILE A 1 212 ? -7.425 -12.628 -5.942 1.00 97.56 212 ILE A N 1
ATOM 1720 C CA . ILE A 1 212 ? -6.048 -12.779 -6.428 1.00 97.56 212 ILE A CA 1
ATOM 1721 C C . ILE A 1 212 ? -5.875 -14.128 -7.122 1.00 97.56 212 ILE A C 1
ATOM 1723 O O . ILE A 1 212 ? -5.476 -14.167 -8.286 1.00 97.56 212 ILE A O 1
ATOM 1727 N N . TYR A 1 213 ? -6.215 -15.212 -6.426 1.00 97.31 213 TYR A N 1
ATOM 1728 C CA . TYR A 1 213 ? -5.872 -16.562 -6.850 1.00 97.31 213 TYR A CA 1
ATOM 1729 C C . TYR A 1 213 ? -6.878 -17.143 -7.852 1.00 97.31 213 TYR A C 1
ATOM 1731 O O . TYR A 1 213 ? -6.518 -17.451 -8.988 1.00 97.31 213 TYR A O 1
ATOM 1739 N N . ASN A 1 214 ? -8.155 -17.243 -7.469 1.00 98.12 214 ASN A N 1
ATOM 1740 C CA . ASN A 1 214 ? -9.179 -17.920 -8.272 1.00 98.12 214 ASN A CA 1
ATOM 1741 C C . ASN A 1 214 ? -9.761 -17.027 -9.372 1.00 98.12 214 ASN A C 1
ATOM 1743 O O . ASN A 1 214 ? -10.119 -17.512 -10.444 1.00 98.12 214 ASN A O 1
ATOM 1747 N N . GLN A 1 215 ? -9.871 -15.718 -9.130 1.00 98.00 215 GLN A N 1
ATOM 1748 C CA . GLN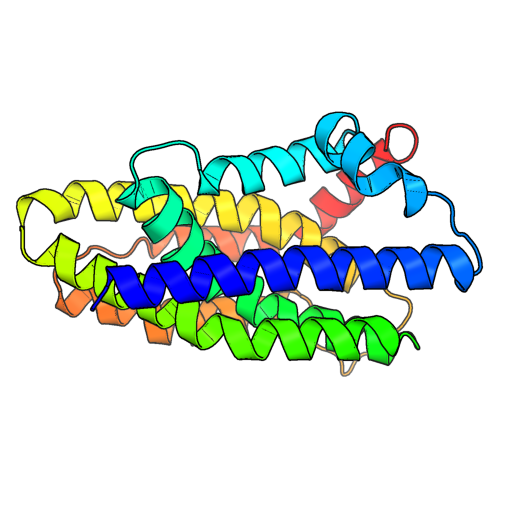 A 1 215 ? -10.432 -14.789 -10.120 1.00 98.00 215 GLN A CA 1
ATOM 1749 C C . GLN A 1 215 ? -9.366 -14.144 -11.014 1.00 98.00 215 GLN A C 1
ATOM 1751 O O . GLN A 1 215 ? -9.717 -13.401 -11.938 1.00 98.00 215 GLN A O 1
ATOM 1756 N N . HIS A 1 216 ? -8.085 -14.455 -10.789 1.00 97.62 216 HIS A N 1
ATOM 1757 C CA . HIS A 1 216 ? -6.954 -13.943 -11.563 1.00 97.62 216 HIS A CA 1
ATOM 1758 C C . HIS A 1 216 ? -6.884 -12.408 -11.573 1.00 97.62 216 HIS A C 1
ATOM 1760 O O . HIS A 1 216 ? -6.617 -11.801 -12.612 1.00 97.62 216 HIS A O 1
ATOM 1766 N N . TYR A 1 217 ? -7.173 -11.770 -10.433 1.00 97.69 217 TYR A N 1
ATOM 1767 C CA . TYR A 1 217 ? -7.330 -10.317 -10.335 1.00 97.69 217 TYR A CA 1
ATOM 1768 C C . TYR A 1 217 ? -6.137 -9.550 -10.913 1.00 97.69 217 TYR A C 1
ATOM 1770 O O . TYR A 1 217 ? -6.323 -8.728 -11.808 1.00 97.69 217 TYR A O 1
ATOM 1778 N N . VAL A 1 218 ? -4.919 -9.885 -10.479 1.00 96.88 218 VAL A N 1
ATOM 1779 C CA . VAL A 1 218 ? -3.677 -9.250 -10.949 1.00 96.88 218 VAL A CA 1
ATOM 1780 C C . VAL A 1 218 ? -3.508 -9.389 -12.462 1.00 96.88 218 VAL A C 1
ATOM 1782 O O . VAL A 1 218 ? -3.205 -8.418 -13.147 1.00 96.88 218 VAL A O 1
ATOM 1785 N N . HIS A 1 219 ? -3.773 -10.572 -13.015 1.00 97.56 219 HIS A N 1
ATOM 1786 C CA . HIS A 1 219 ? -3.627 -10.825 -14.448 1.00 97.56 219 HIS A CA 1
ATOM 1787 C C . HIS A 1 219 ? -4.644 -10.033 -15.286 1.00 97.56 219 HIS A C 1
ATOM 1789 O O . HIS A 1 219 ? -4.307 -9.509 -16.347 1.00 97.56 219 HIS A O 1
ATOM 1795 N N . ARG A 1 220 ? -5.885 -9.890 -14.802 1.00 97.44 220 ARG A N 1
ATOM 1796 C CA . ARG A 1 220 ? -6.912 -9.062 -15.458 1.00 97.44 220 ARG A CA 1
ATOM 1797 C C . ARG A 1 220 ? -6.578 -7.573 -15.377 1.00 97.44 220 ARG A C 1
ATOM 1799 O O . ARG A 1 220 ? -6.781 -6.848 -16.347 1.00 97.44 220 ARG A O 1
ATOM 1806 N N . VAL A 1 221 ? -6.042 -7.119 -14.246 1.00 95.56 221 VAL A N 1
ATOM 1807 C CA . VAL A 1 221 ? -5.558 -5.742 -14.085 1.00 95.56 221 VAL A CA 1
ATOM 1808 C C . VAL A 1 221 ? -4.380 -5.468 -15.020 1.00 95.56 221 VAL A C 1
ATOM 1810 O O . VAL A 1 221 ? -4.361 -4.433 -15.681 1.00 95.56 221 VAL A O 1
ATOM 1813 N N . ALA A 1 222 ? -3.443 -6.405 -15.161 1.00 96.56 222 ALA A N 1
ATOM 1814 C CA . ALA A 1 222 ? -2.337 -6.266 -16.102 1.00 96.56 222 ALA A CA 1
ATOM 1815 C C . ALA A 1 222 ? -2.837 -6.104 -17.548 1.00 96.56 222 ALA A C 1
ATOM 1817 O O . ALA A 1 222 ? -2.345 -5.246 -18.277 1.00 96.56 222 ALA A O 1
ATOM 1818 N N . GLN A 1 223 ? -3.863 -6.861 -17.954 1.00 96.75 223 GLN A N 1
ATOM 1819 C CA . GLN A 1 223 ? -4.518 -6.688 -19.258 1.00 96.75 223 GLN A CA 1
ATOM 1820 C C . GLN A 1 223 ? -5.181 -5.310 -19.398 1.00 96.75 223 GLN A C 1
ATOM 1822 O O . GLN A 1 223 ? -5.081 -4.684 -20.453 1.00 96.75 223 GLN A O 1
ATOM 1827 N N . PHE A 1 224 ? -5.837 -4.824 -18.345 1.00 93.88 224 PHE A N 1
ATOM 1828 C CA . PHE A 1 224 ? -6.448 -3.494 -18.306 1.00 93.88 224 PHE A CA 1
ATOM 1829 C C . PHE A 1 224 ? -5.397 -2.388 -18.487 1.00 93.88 224 PHE A C 1
ATOM 1831 O O . PHE A 1 224 ? -5.524 -1.582 -19.410 1.00 93.88 224 PHE A O 1
ATOM 1838 N N . PHE A 1 225 ? -4.308 -2.413 -17.713 1.00 93.56 225 PHE A N 1
ATOM 1839 C CA . PHE A 1 225 ? -3.202 -1.462 -17.854 1.00 93.56 225 PHE A CA 1
ATOM 1840 C C . PHE A 1 225 ? -2.509 -1.559 -19.215 1.00 93.56 225 PHE A C 1
ATOM 1842 O O . PHE A 1 225 ? -2.228 -0.532 -19.830 1.00 93.56 225 PHE A O 1
ATOM 1849 N N . ALA A 1 226 ? -2.295 -2.773 -19.727 1.00 94.12 226 ALA A N 1
ATOM 1850 C CA . ALA A 1 226 ? -1.726 -2.977 -21.053 1.00 94.12 226 ALA A CA 1
ATOM 1851 C C . ALA A 1 226 ? -2.645 -2.456 -22.166 1.00 94.12 226 ALA A C 1
ATOM 1853 O O . ALA A 1 226 ? -2.150 -2.000 -23.184 1.00 94.12 226 ALA A O 1
ATOM 1854 N N . THR A 1 227 ? -3.968 -2.480 -21.991 1.00 93.19 227 THR A N 1
ATOM 1855 C CA . THR A 1 227 ? -4.913 -1.921 -22.973 1.00 93.19 227 THR A CA 1
ATOM 1856 C C . THR A 1 227 ? -4.904 -0.389 -22.947 1.00 93.19 227 THR A C 1
ATOM 1858 O O . THR A 1 227 ? -4.998 0.249 -23.994 1.00 93.19 227 THR A O 1
ATOM 1861 N N . GLY A 1 228 ? -4.750 0.205 -21.761 1.00 89.50 228 GLY A N 1
ATOM 1862 C CA . GLY A 1 228 ? -4.681 1.654 -21.552 1.00 89.50 228 GLY A CA 1
ATOM 1863 C C . GLY A 1 228 ? -3.313 2.290 -21.826 1.00 89.50 228 GLY A C 1
ATOM 1864 O O . GLY A 1 228 ? -3.154 3.485 -21.599 1.00 89.50 228 GLY A O 1
ATOM 1865 N N . TRP A 1 229 ? -2.321 1.537 -22.312 1.00 89.81 229 TRP A N 1
ATOM 1866 C CA . TRP A 1 229 ? -0.947 2.033 -22.462 1.00 89.81 229 TRP A CA 1
ATOM 1867 C C . TRP A 1 229 ? -0.784 3.345 -23.262 1.00 89.81 229 TRP A C 1
ATOM 1869 O O . TRP A 1 229 ? 0.063 4.139 -22.857 1.00 89.81 229 TRP A O 1
ATOM 1879 N N . PRO A 1 230 ? -1.560 3.648 -24.332 1.00 90.00 230 PRO A N 1
ATOM 1880 C CA . PRO A 1 230 ? -1.363 4.877 -25.110 1.00 90.00 230 PRO A CA 1
ATOM 1881 C C . PRO A 1 230 ? -1.880 6.140 -24.410 1.00 90.00 230 PRO A C 1
ATOM 1883 O O . PRO A 1 230 ? -1.664 7.238 -24.914 1.00 90.00 230 PRO A O 1
ATOM 1886 N N . VAL A 1 231 ? -2.630 5.984 -23.313 1.00 86.00 231 VAL A N 1
ATOM 1887 C CA . VAL A 1 231 ? -3.268 7.081 -22.564 1.00 86.00 231 VAL A CA 1
ATOM 1888 C C . VAL A 1 231 ? -2.688 7.244 -21.153 1.00 86.00 231 VAL A C 1
ATOM 1890 O O . VAL A 1 231 ? -3.285 7.925 -20.313 1.00 86.00 231 VAL A O 1
ATOM 1893 N N . ASN A 1 232 ? -1.545 6.602 -20.892 1.00 78.31 232 ASN A N 1
ATOM 1894 C CA . ASN A 1 232 ? -0.755 6.795 -19.677 1.00 78.31 232 ASN A CA 1
ATOM 1895 C C . ASN A 1 232 ? 0.206 7.978 -19.772 1.00 78.31 232 ASN A C 1
ATOM 1897 O O . ASN A 1 232 ? 0.632 8.318 -20.896 1.00 78.31 232 ASN A O 1
#

Foldseek 3Di:
DLVVLVVVVVVLVVVLVVLVLVLLVVCLVDPPDNPPSVCLVVCLVFFPLNVLVVVLVVQLPPDPCCLRVAQQPQLAQLQQFLLLVLVLVCVLCVLQVHPSSVVSSVVSSVCSVSSNVSNVVVVVVQLVDVVCQVVSLVSNLVNNLSSLLRRCQVSLLCNPPVGDDDDPPDDRSLRSCCVRNVVPRCVPPPVVCVVSVHDGPVVVSVVSSCCVPVVVVNVVSNVVCVVSVVRD

Secondary structure (DSSP, 8-state):
-HHHHHHHHHHHHHHHHHHHHHHHHHHHHHSS--TTTTSHHHHHHHSHHHHHHHHHHHTTTSS-TIIIIIIIIIIIIIIIIIHHHHHHHHHHHHHTT--HHHHHHHHHHHHHHHHHHHHHHHHHHHTTSGGGHHHHHHHHHHHHHHHIIIIIHHHHHHHHHS-----TTSPPHHHHHIIIIIIIIIIIIIGGGGGGT----HHHHHHHHHHHHTS-HHHHHHHHHHHTGGG-

Sequence (232 aa):
QIHNGLAVQMIDEVRHSTIQMNLKRLYMNHYIDPAGFDITEKAFANSYCGTIGRQFGEGFITGDAITAANVYLTLVAETAFTNTLFVAMPSEAAANGDYLLPTVFHSVQSDESRHISNGYSILLMALADEDNRQLLERDLRYAWWNNHCVVDAAIGTFIEYGTKDRRKDRDSYAEMWRRWIYDDYYRSYLIPLEKYGLVIPHDLVEKAWDRIYNQHYVHRVAQFFATGWPVN

Radius of gyration: 18.1 Å; chains: 1; bounding box: 40×36×50 Å